Protein AF-A0A2V7VBI4-F1 (afdb_monomer)

Radius of gyration: 25.58 Å; Cα contacts (8 Å, |Δi|>4): 332; chains: 1; bounding box: 98×42×63 Å

Solvent-accessible surface area (backbone atoms only — not comparable to full-atom values): 15310 Å² total; per-residue (Å²): 144,81,84,91,80,80,91,79,90,77,81,87,75,81,81,77,79,79,76,78,82,80,79,81,73,94,73,78,85,77,74,76,80,69,73,54,42,69,56,51,43,60,52,56,76,64,72,67,69,55,82,79,77,81,78,81,75,82,87,80,89,86,87,87,78,86,88,77,89,78,90,78,73,97,71,85,69,52,65,60,47,63,55,60,66,56,39,28,48,34,51,47,48,56,65,40,86,73,43,54,70,68,48,36,54,68,30,45,63,56,53,47,38,53,55,49,24,31,51,57,56,34,52,54,53,38,53,57,47,44,56,48,39,40,73,77,34,78,81,43,47,71,49,73,46,69,57,52,69,70,60,49,47,53,50,45,68,75,33,80,87,58,48,55,68,69,52,48,63,46,12,31,28,35,42,37,26,88,37,62,69,56,35,51,52,42,53,48,53,50,53,53,49,38,74,77,46,58,80,57,43,46,77,75,50,76,48,58,20,66,90,55,50,46,95,88,67,50,37,32,38,36,38,36,33,30,35,48,55,88,52,77,94,47,42,72,50,45,69,46,37,31,27,39,36,40,25,16,48,80,53,68,111

Mean predicted aligned error: 12.54 Å

Secondary structure (DSSP, 8-state):
----------PPPP---PPPPPPPP--------PPPHHHHHHHHTT--PPPP--------------S--------------S-HHHHHHHHHHHH-SSS-HHHHHHTHHHHHHHHHHTHHHHHHHHHHHHHHHHHH-TT-EEEEEEPPHHHHHHHHHH-TT--GGG-TTSEEEEEEESSHHHHHHHHHHHHHHHHH-TTSSEEEEEEETTTS--TT----EEEEEE----SGGGGGGTT-EEEEEEEESTTT-

Sequence (253 aa):
MVPVVTWASSGASPIRKARPPAIPTASRRSRVMFPSADRLDLLAASIRPRPAQSSLGNNILDTPFPKGLFCVGSMTWVAPQYTREQVNLAGKTRIDQGASTESRDAVLGVINNWRSSHSFPLNSFQIMLRNRARAVDPSAVIAQRLKRLSSIEAKLRRFEQMKFSQMQDIGGCRAVLRDVRKVDEVVQAYKESRARNPRRHEFLHEDDYISHPKEDGYRSIHYIYRYHSKARKHRAYNGLKVEIQIRSQLQHI

Nearest PDB structures (foldseek):
  7ztb-assembly2_B  TM=8.918E-01  e=3.945E-14  Salmonella
  9erv-assembly1_A  TM=8.848E-01  e=2.405E-13  Salmonella
  6fgk-assembly1_A  TM=8.133E-01  e=3.240E-08  Bacillus subtilis subsp. subtilis str. 168
  6fgx-assembly1_B-2  TM=7.060E-01  e=9.708E-09  Staphylococcus aureus
  6ex0-assembly1_B-2  TM=6.926E-01  e=2.001E-08  Staphylococcus aureus

Structure (mmCIF, N/CA/C/O backbone):
data_AF-A0A2V7VBI4-F1
#
_entry.id   AF-A0A2V7VBI4-F1
#
loop_
_atom_site.group_PDB
_atom_site.id
_atom_site.type_symbol
_atom_site.label_atom_id
_atom_site.label_alt_id
_atom_site.label_comp_id
_atom_site.label_asym_id
_atom_site.label_entity_id
_atom_site.label_seq_id
_atom_site.pdbx_PDB_ins_code
_atom_site.Cartn_x
_atom_site.Cartn_y
_atom_site.Cartn_z
_atom_site.occupancy
_atom_site.B_iso_or_equiv
_atom_site.auth_seq_id
_atom_site.auth_comp_id
_atom_site.auth_asym_id
_atom_site.auth_atom_id
_atom_site.pdbx_PDB_model_num
ATOM 1 N N . MET A 1 1 ? -72.820 27.061 10.800 1.00 46.81 1 MET A N 1
ATOM 2 C CA . MET A 1 1 ? -72.460 27.609 9.475 1.00 46.81 1 MET A CA 1
ATOM 3 C C . MET A 1 1 ? -70.937 27.600 9.356 1.00 46.81 1 MET A C 1
ATOM 5 O O . MET A 1 1 ? -70.303 28.552 9.777 1.00 46.81 1 MET A O 1
ATOM 9 N N . VAL A 1 2 ? -70.353 26.487 8.899 1.00 31.95 2 VAL A N 1
ATOM 10 C CA . VAL A 1 2 ? -68.931 26.327 8.514 1.00 31.95 2 VAL A CA 1
ATOM 11 C C . VAL A 1 2 ? -68.907 25.190 7.470 1.00 31.95 2 VAL A C 1
ATOM 13 O O . VAL A 1 2 ? -69.626 24.210 7.684 1.00 31.95 2 VAL A O 1
ATOM 16 N N . PRO A 1 3 ? -68.220 25.326 6.320 1.00 40.56 3 PRO A N 1
ATOM 17 C CA . PRO A 1 3 ? -68.557 24.581 5.109 1.00 40.56 3 PRO A CA 1
ATOM 18 C C . PRO A 1 3 ? -67.803 23.256 4.935 1.00 40.56 3 PRO A C 1
ATOM 20 O O . PRO A 1 3 ? -66.693 23.061 5.425 1.00 40.56 3 PRO A O 1
ATOM 23 N N . VAL A 1 4 ? -68.432 22.383 4.146 1.00 35.06 4 VAL A N 1
ATOM 24 C CA . VAL A 1 4 ? -67.850 21.223 3.464 1.00 35.06 4 VAL A CA 1
ATOM 25 C C . VAL A 1 4 ? -66.851 21.715 2.413 1.00 35.06 4 VAL A C 1
ATOM 27 O O . VAL A 1 4 ? -67.199 22.564 1.595 1.00 35.06 4 VAL A O 1
ATOM 30 N N . VAL A 1 5 ? -65.639 21.154 2.393 1.00 35.91 5 VAL A N 1
ATOM 31 C CA . VAL A 1 5 ? -64.724 21.265 1.247 1.00 35.91 5 VAL A CA 1
ATOM 32 C C . VAL A 1 5 ? -64.410 19.861 0.750 1.00 35.91 5 VAL A C 1
ATOM 34 O O . VAL A 1 5 ? -63.790 19.047 1.432 1.00 35.91 5 VAL A O 1
ATOM 37 N N . THR A 1 6 ? -64.915 19.591 -0.445 1.00 34.94 6 THR A N 1
ATOM 38 C CA . THR A 1 6 ? -64.701 18.402 -1.262 1.00 34.94 6 THR A CA 1
ATOM 39 C C . THR A 1 6 ? -63.315 18.394 -1.901 1.00 34.94 6 THR A C 1
ATOM 41 O O . THR A 1 6 ? -62.744 19.435 -2.221 1.00 34.94 6 THR A O 1
ATOM 44 N N . TRP A 1 7 ? -62.817 17.181 -2.124 1.00 29.88 7 TRP A N 1
ATOM 45 C CA . TRP A 1 7 ? -61.579 16.856 -2.820 1.00 29.88 7 TRP A CA 1
ATOM 46 C C . TRP A 1 7 ? -61.520 17.423 -4.244 1.00 29.88 7 TRP A C 1
ATOM 48 O O . TRP A 1 7 ? -62.431 17.205 -5.039 1.00 29.88 7 TRP A O 1
ATOM 58 N N . ALA A 1 8 ? -60.396 18.059 -4.582 1.00 32.09 8 ALA A N 1
ATOM 59 C CA . ALA A 1 8 ? -59.988 18.339 -5.953 1.00 32.09 8 ALA A CA 1
ATOM 60 C C . ALA A 1 8 ? -58.680 17.593 -6.248 1.00 32.09 8 ALA A C 1
ATOM 62 O O . ALA A 1 8 ? -57.615 17.907 -5.718 1.00 32.09 8 ALA A O 1
ATOM 63 N N . SER A 1 9 ? -58.792 16.575 -7.092 1.00 34.84 9 SER A N 1
ATOM 64 C CA . SER A 1 9 ? -57.702 15.851 -7.736 1.00 34.84 9 SER A CA 1
ATOM 65 C C . SER A 1 9 ? -56.972 16.761 -8.726 1.00 34.84 9 SER A C 1
ATOM 67 O O . SER A 1 9 ? -57.559 17.178 -9.725 1.00 34.84 9 SER A O 1
ATOM 69 N N . SER A 1 10 ? -55.693 17.043 -8.479 1.00 36.41 10 SER A N 1
ATOM 70 C CA . SER A 1 10 ? -54.806 17.725 -9.425 1.00 36.41 10 SER A CA 1
ATOM 71 C C . SER A 1 10 ? -53.832 16.732 -10.059 1.00 36.41 10 SER A C 1
ATOM 73 O O . SER A 1 10 ? -53.204 15.904 -9.401 1.00 36.41 10 SER A O 1
ATOM 75 N N . GLY A 1 11 ? -53.798 16.792 -11.389 1.00 31.73 11 GLY A N 1
ATOM 76 C CA . GLY A 1 11 ? -53.163 15.836 -12.278 1.00 31.73 11 GLY A CA 1
ATOM 77 C C . GLY A 1 11 ? -51.646 15.760 -12.150 1.00 31.73 11 GLY A C 1
ATOM 78 O O . GLY A 1 11 ? -50.938 16.762 -12.045 1.00 31.73 11 GLY A O 1
ATOM 79 N N . ALA A 1 12 ? -51.160 14.528 -12.252 1.00 33.31 12 ALA A N 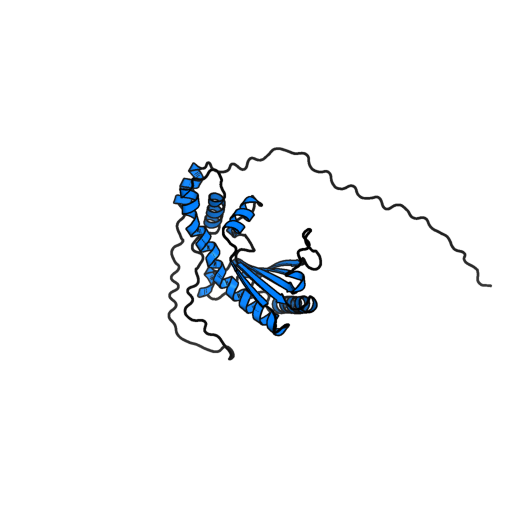1
ATOM 80 C CA . ALA A 1 12 ? -49.770 14.209 -12.499 1.00 33.31 12 ALA A CA 1
ATOM 81 C C . ALA A 1 12 ? -49.327 14.779 -13.859 1.00 33.31 12 ALA A C 1
ATOM 83 O O . ALA A 1 12 ? -49.838 14.387 -14.907 1.00 33.31 12 ALA A O 1
ATOM 84 N N . SER A 1 13 ? -48.348 15.685 -13.843 1.00 36.56 13 SER A N 1
ATOM 85 C CA . SER A 1 13 ? -47.576 16.049 -15.035 1.00 36.56 13 SER A CA 1
ATOM 86 C C . SER A 1 13 ? -46.370 15.110 -15.178 1.00 36.56 13 SER A C 1
ATOM 88 O O . SER A 1 13 ? -45.682 14.851 -14.188 1.00 36.56 13 SER A O 1
ATOM 90 N N . PRO A 1 14 ? -46.077 14.591 -16.383 1.00 37.59 14 PRO A N 1
ATOM 91 C CA . PRO A 1 14 ? -44.998 13.635 -16.584 1.00 37.59 14 PRO A CA 1
ATOM 92 C C . PRO A 1 14 ? -43.636 14.326 -16.479 1.00 37.59 14 PRO A C 1
ATOM 94 O O . PRO A 1 14 ? -43.307 15.231 -17.251 1.00 37.59 14 PRO A O 1
ATOM 97 N N . ILE A 1 15 ? -42.813 13.861 -15.538 1.00 39.84 15 ILE A N 1
ATOM 98 C CA . ILE A 1 15 ? -41.400 14.229 -15.443 1.00 39.84 15 ILE A CA 1
ATOM 99 C C . ILE A 1 15 ? -40.715 13.761 -16.732 1.00 39.84 15 ILE A C 1
ATOM 101 O O . ILE A 1 15 ? -40.599 12.564 -17.008 1.00 39.84 15 ILE A O 1
ATOM 105 N N . ARG A 1 16 ? -40.279 14.725 -17.546 1.00 37.59 16 ARG A N 1
ATOM 106 C CA . ARG A 1 16 ? -39.491 14.497 -18.759 1.00 37.59 16 ARG A CA 1
ATOM 107 C C . ARG A 1 16 ? -38.218 13.732 -18.386 1.00 37.59 16 ARG A C 1
ATOM 109 O O . ARG A 1 16 ? -37.360 14.263 -17.686 1.00 37.59 16 ARG A O 1
ATOM 116 N N . LYS A 1 17 ? -38.077 12.496 -18.876 1.00 38.34 17 LYS A N 1
ATOM 117 C CA . LYS A 1 17 ? -36.809 11.754 -18.834 1.00 38.34 17 LYS A CA 1
ATOM 118 C C . LYS A 1 17 ? -35.752 12.569 -19.584 1.00 38.34 17 LYS A C 1
ATOM 120 O O . LYS A 1 17 ? -35.873 12.775 -20.792 1.00 38.34 17 LYS A O 1
ATOM 125 N N . ALA A 1 18 ? -34.735 13.042 -18.870 1.00 37.81 18 ALA A N 1
ATOM 126 C CA . ALA A 1 18 ? -33.557 13.633 -19.483 1.00 37.81 18 ALA A CA 1
ATOM 127 C C . ALA A 1 18 ? -32.897 12.590 -20.401 1.00 37.81 18 ALA A C 1
ATOM 129 O O . ALA A 1 18 ? -32.641 11.458 -19.986 1.00 37.81 18 ALA A O 1
ATOM 130 N N . ARG A 1 19 ? -32.661 12.956 -21.666 1.00 41.47 19 ARG A N 1
ATOM 131 C CA . ARG A 1 19 ? -31.864 12.145 -22.595 1.00 41.47 19 ARG A CA 1
ATOM 132 C C . ARG A 1 19 ? -30.435 12.015 -22.048 1.00 41.47 19 ARG A C 1
ATOM 134 O O . ARG A 1 19 ? -29.897 13.018 -21.576 1.00 41.47 19 ARG A O 1
ATOM 141 N N . PRO A 1 20 ? -29.798 10.837 -22.145 1.00 40.06 20 PRO A N 1
ATOM 142 C CA . PRO A 1 20 ? -28.373 10.724 -21.866 1.00 40.06 20 PRO A CA 1
ATOM 143 C C . PRO A 1 20 ? -27.580 11.587 -22.867 1.00 40.06 20 PRO A C 1
ATOM 145 O O . PRO A 1 20 ? -28.004 11.720 -24.023 1.00 40.06 20 PRO A O 1
ATOM 148 N N . PRO A 1 21 ? -26.454 12.193 -22.453 1.00 39.19 21 PRO A N 1
ATOM 149 C CA . PRO A 1 21 ? -25.625 12.984 -23.352 1.00 39.19 21 PRO A CA 1
ATOM 150 C C . PRO A 1 21 ? -25.086 12.114 -24.495 1.00 39.19 21 PRO A C 1
ATOM 152 O O . PRO A 1 21 ? -24.723 10.954 -24.300 1.00 39.19 21 PRO A O 1
ATOM 155 N N . ALA A 1 22 ? -25.059 12.691 -25.696 1.00 38.22 22 ALA A N 1
ATOM 156 C CA . ALA A 1 22 ? -24.571 12.044 -26.905 1.00 38.22 22 ALA A CA 1
ATOM 157 C C . ALA A 1 22 ? -23.112 11.584 -26.744 1.00 38.22 22 ALA A C 1
ATOM 159 O O . ALA A 1 22 ? -22.251 12.338 -26.290 1.00 38.22 22 ALA A O 1
ATOM 160 N N . ILE A 1 23 ? -22.847 10.341 -27.148 1.00 41.00 23 ILE A N 1
ATOM 161 C CA . ILE A 1 23 ? -21.501 9.774 -27.252 1.00 41.00 23 ILE A CA 1
ATOM 162 C C . ILE A 1 23 ? -20.758 10.554 -28.349 1.00 41.00 23 ILE A C 1
ATOM 164 O O . ILE A 1 23 ? -21.251 10.595 -29.480 1.00 41.00 23 ILE A O 1
ATOM 168 N N . PRO A 1 24 ? -19.594 11.170 -28.073 1.00 35.84 24 PRO A N 1
ATOM 169 C CA . PRO A 1 24 ? -18.830 11.835 -29.114 1.00 35.84 24 PRO A CA 1
ATOM 170 C C . PRO A 1 24 ? -18.279 10.781 -30.078 1.00 35.84 24 PRO A C 1
ATOM 172 O O . PRO A 1 24 ? -17.533 9.877 -29.699 1.00 35.84 24 PRO A O 1
ATOM 175 N N . THR A 1 25 ? -18.675 10.905 -31.341 1.00 39.44 25 THR A N 1
ATOM 176 C CA . THR A 1 25 ? -18.153 10.138 -32.471 1.00 39.44 25 THR A CA 1
ATOM 177 C C . THR A 1 25 ? -16.638 10.288 -32.576 1.00 39.44 25 THR A C 1
ATOM 179 O O . THR A 1 25 ? -16.097 11.384 -32.421 1.00 39.44 25 THR A O 1
ATOM 182 N N . ALA A 1 26 ? -15.968 9.166 -32.848 1.00 47.44 26 ALA A N 1
ATOM 183 C CA . ALA A 1 26 ? -14.521 9.029 -32.941 1.00 47.44 26 ALA A CA 1
ATOM 184 C C . ALA A 1 26 ? -13.868 10.141 -33.783 1.00 47.44 26 ALA A C 1
ATOM 186 O O . ALA A 1 26 ? -13.995 10.178 -35.004 1.00 47.44 26 ALA A O 1
ATOM 187 N N . SER A 1 27 ? -13.118 11.017 -33.114 1.00 38.97 27 SER A N 1
ATOM 188 C CA . SER A 1 27 ? -12.258 12.023 -33.733 1.00 38.97 27 SER A CA 1
ATOM 189 C C . SER A 1 27 ? -10.801 11.693 -33.417 1.00 38.97 27 SER A C 1
ATOM 191 O O . SER A 1 27 ? -10.429 11.547 -32.255 1.00 38.97 27 SER A O 1
ATOM 193 N N . ARG A 1 28 ? -10.025 11.499 -34.494 1.00 39.16 28 ARG A N 1
ATOM 194 C CA . ARG A 1 28 ? -8.560 11.378 -34.609 1.00 39.16 28 ARG A CA 1
ATOM 195 C C . ARG A 1 28 ? -7.810 10.897 -33.360 1.00 39.16 28 ARG A C 1
ATOM 197 O O . ARG A 1 28 ? -7.501 11.665 -32.455 1.00 39.16 28 ARG A O 1
ATOM 204 N N . ARG A 1 29 ? -7.358 9.638 -33.425 1.00 38.66 29 ARG A N 1
ATOM 205 C CA . ARG A 1 29 ? -6.253 9.108 -32.611 1.00 38.66 29 ARG A CA 1
ATOM 206 C C . ARG A 1 29 ? -5.077 10.090 -32.652 1.00 38.66 29 ARG A C 1
ATOM 208 O O . ARG A 1 29 ? -4.338 10.130 -33.635 1.00 38.66 29 ARG A O 1
ATOM 215 N N . SER A 1 30 ? -4.867 10.847 -31.581 1.00 32.72 30 SER A N 1
ATOM 216 C CA . SER A 1 30 ? -3.546 11.377 -31.279 1.00 32.72 30 SER A CA 1
ATOM 217 C C . SER A 1 30 ? -2.680 10.164 -30.957 1.00 32.72 30 SER A C 1
ATOM 219 O O . SER A 1 30 ? -2.756 9.565 -29.886 1.00 32.72 30 SER A O 1
ATOM 221 N N . ARG A 1 31 ? -1.914 9.717 -31.954 1.00 34.94 31 ARG A N 1
ATOM 222 C CA . ARG A 1 31 ? -0.886 8.701 -31.767 1.00 34.94 31 ARG A CA 1
ATOM 223 C C . ARG A 1 31 ? 0.112 9.303 -30.786 1.00 34.94 31 ARG A C 1
ATOM 225 O O . ARG A 1 31 ? 0.956 10.102 -31.179 1.00 34.94 31 ARG A O 1
ATOM 232 N N . VAL A 1 32 ? -0.009 8.966 -29.505 1.00 35.34 32 VAL A N 1
ATOM 233 C CA . VAL A 1 32 ? 1.108 9.119 -28.578 1.00 35.34 32 VAL A CA 1
ATOM 234 C C . VAL A 1 32 ? 2.224 8.299 -29.216 1.00 35.34 32 VAL A C 1
ATOM 236 O O . VAL A 1 32 ? 2.115 7.077 -29.302 1.00 35.34 32 VAL A O 1
ATOM 239 N N . MET A 1 33 ? 3.220 8.971 -29.801 1.00 34.72 33 MET A N 1
ATOM 240 C CA . MET A 1 33 ? 4.388 8.294 -30.348 1.00 34.72 33 MET A CA 1
ATOM 241 C C . MET A 1 33 ? 5.075 7.610 -29.175 1.00 34.72 33 MET A C 1
ATOM 243 O O . MET A 1 33 ? 5.735 8.252 -28.356 1.00 34.72 33 MET A O 1
ATOM 247 N N . PHE A 1 34 ? 4.870 6.302 -29.070 1.00 44.16 34 PHE A N 1
ATOM 248 C CA . PHE A 1 34 ? 5.719 5.474 -28.245 1.00 44.16 34 PHE A CA 1
ATOM 249 C C . PHE A 1 34 ? 7.129 5.546 -28.848 1.00 44.16 34 PHE A C 1
ATOM 251 O O . PHE A 1 34 ? 7.263 5.456 -30.073 1.00 44.16 34 PHE A O 1
ATOM 258 N N . PRO A 1 35 ? 8.172 5.785 -28.038 1.00 57.06 35 PRO A N 1
ATOM 259 C CA . PRO A 1 35 ? 9.541 5.639 -28.514 1.00 57.06 35 PRO A CA 1
ATOM 260 C C . PRO A 1 35 ? 9.710 4.243 -29.134 1.00 57.06 35 PRO A C 1
ATOM 262 O O . PRO A 1 35 ? 9.115 3.287 -28.640 1.00 57.06 35 PRO A O 1
ATOM 265 N N . SER A 1 36 ? 10.470 4.140 -30.229 1.00 60.28 36 SER A N 1
ATOM 266 C CA . SER A 1 36 ? 10.805 2.844 -30.831 1.00 60.28 36 SER A CA 1
ATOM 267 C C . SER A 1 36 ? 11.440 1.919 -29.787 1.00 60.28 36 SER A C 1
ATOM 269 O O . SER A 1 36 ? 12.041 2.409 -28.826 1.00 60.28 36 SER A O 1
ATOM 271 N N . ALA A 1 37 ? 11.317 0.602 -29.982 1.00 59.44 37 ALA A N 1
ATOM 272 C CA . ALA A 1 37 ? 11.904 -0.408 -29.096 1.00 59.44 37 ALA A CA 1
ATOM 273 C C . ALA A 1 37 ? 13.379 -0.091 -28.770 1.00 59.44 37 ALA A C 1
ATOM 275 O O . ALA A 1 37 ? 13.743 0.015 -27.601 1.00 59.44 37 ALA A O 1
ATOM 276 N N . ASP A 1 38 ? 14.169 0.263 -29.789 1.00 61.97 38 ASP A N 1
ATOM 277 C CA . ASP A 1 38 ? 15.579 0.659 -29.651 1.00 61.97 38 ASP A CA 1
ATOM 278 C C . ASP A 1 38 ? 15.801 1.836 -28.689 1.00 61.97 38 ASP A C 1
ATOM 280 O O . ASP A 1 38 ? 16.773 1.886 -27.934 1.00 61.97 38 ASP A O 1
ATOM 284 N N . ARG A 1 39 ? 14.886 2.812 -28.674 1.00 63.53 39 ARG A N 1
ATOM 285 C CA . ARG A 1 39 ? 15.000 3.987 -27.803 1.00 63.53 39 ARG A CA 1
ATOM 286 C C . ARG A 1 39 ? 14.660 3.649 -26.353 1.00 63.53 39 ARG A C 1
ATOM 288 O O . ARG A 1 39 ? 15.214 4.278 -25.454 1.00 63.53 39 ARG A O 1
ATOM 295 N N . LEU A 1 40 ? 13.773 2.685 -26.104 1.00 64.94 40 LEU A N 1
ATOM 296 C CA . LEU A 1 40 ? 13.493 2.195 -24.750 1.00 64.94 40 LEU A CA 1
ATOM 297 C C . LEU A 1 40 ? 14.630 1.328 -24.212 1.00 64.94 40 LEU A C 1
ATOM 299 O O . LEU A 1 40 ? 14.950 1.449 -23.029 1.00 64.94 40 LEU A O 1
ATOM 303 N N . ASP A 1 41 ? 15.271 0.547 -25.075 1.00 67.94 41 ASP A N 1
ATOM 304 C CA . ASP A 1 41 ? 16.429 -0.284 -24.739 1.00 67.94 41 ASP A CA 1
ATOM 305 C C . ASP A 1 41 ? 17.627 0.585 -24.316 1.00 67.94 41 ASP A C 1
ATOM 307 O O . ASP A 1 41 ? 18.180 0.417 -23.224 1.00 67.94 41 ASP A O 1
ATOM 311 N N . LEU A 1 42 ? 17.945 1.625 -25.097 1.00 66.12 42 LEU A N 1
ATOM 312 C CA . LEU A 1 42 ? 18.982 2.607 -24.747 1.00 66.12 42 LEU A CA 1
ATOM 313 C C . LEU A 1 42 ? 18.664 3.374 -23.452 1.00 66.12 42 LEU A C 1
ATOM 315 O O . LEU A 1 42 ? 19.557 3.673 -22.655 1.00 66.12 42 LEU A O 1
ATOM 319 N N . LEU A 1 43 ? 17.389 3.697 -23.215 1.00 62.88 43 LEU A N 1
ATOM 320 C CA . LEU A 1 43 ? 16.956 4.388 -21.999 1.00 62.88 43 LEU A CA 1
ATOM 321 C C . LEU A 1 43 ? 17.007 3.483 -20.761 1.00 62.88 43 LEU A C 1
ATOM 323 O O . LEU A 1 43 ? 17.371 3.959 -19.684 1.00 62.88 43 LEU A O 1
ATOM 327 N N . ALA A 1 44 ? 16.674 2.196 -20.891 1.00 62.16 44 ALA A N 1
ATOM 328 C CA . ALA A 1 44 ? 16.778 1.220 -19.809 1.00 62.16 44 ALA A CA 1
ATOM 329 C C . ALA A 1 44 ? 18.238 1.044 -19.359 1.00 62.16 44 ALA A C 1
ATOM 331 O O . ALA A 1 44 ? 18.510 1.067 -18.157 1.00 62.16 44 ALA A O 1
ATOM 332 N N . ALA A 1 45 ? 19.179 1.001 -20.309 1.00 67.88 45 ALA A N 1
ATOM 333 C CA . ALA A 1 45 ? 20.618 0.943 -20.037 1.00 67.88 45 ALA A CA 1
ATOM 334 C C . ALA A 1 45 ? 21.162 2.181 -19.287 1.00 67.88 45 ALA A C 1
ATOM 336 O O . ALA A 1 45 ? 22.225 2.129 -18.668 1.00 67.88 45 ALA A O 1
ATOM 337 N N . SER A 1 46 ? 20.428 3.300 -19.299 1.00 70.56 46 SER A N 1
ATOM 338 C CA . SER A 1 46 ? 20.809 4.555 -18.637 1.00 70.56 46 SER A CA 1
ATOM 339 C C . SER A 1 46 ? 20.345 4.656 -17.169 1.00 70.56 46 SER A C 1
ATOM 341 O O . SER A 1 46 ? 20.764 5.563 -16.441 1.00 70.56 46 SER A O 1
ATOM 343 N N . ILE A 1 47 ? 19.491 3.743 -16.679 1.00 77.50 47 ILE A N 1
ATOM 344 C CA . ILE A 1 47 ? 18.919 3.842 -15.326 1.00 77.50 47 ILE A CA 1
ATOM 345 C C . ILE A 1 47 ? 19.976 3.515 -14.261 1.00 77.50 47 ILE A C 1
ATOM 347 O O . ILE A 1 47 ? 20.275 2.357 -13.989 1.00 77.50 47 ILE A O 1
ATOM 351 N N . ARG A 1 48 ? 20.495 4.550 -13.590 1.00 76.38 48 ARG A N 1
ATOM 352 C CA . ARG A 1 48 ? 21.390 4.406 -12.430 1.00 76.38 48 ARG A CA 1
ATOM 353 C C . ARG A 1 48 ? 20.681 4.747 -11.114 1.00 76.38 48 ARG A C 1
ATOM 355 O O . ARG A 1 48 ? 19.863 5.677 -11.097 1.00 76.38 48 ARG A O 1
ATOM 362 N N . PRO A 1 49 ? 20.972 4.029 -10.011 1.00 71.44 49 PRO A N 1
ATOM 363 C CA . PRO A 1 49 ? 20.455 4.379 -8.693 1.00 71.44 49 PRO A CA 1
ATOM 364 C C . PRO A 1 49 ? 20.992 5.745 -8.256 1.00 71.44 49 PRO A C 1
ATOM 366 O O . PRO A 1 49 ? 22.095 6.149 -8.629 1.00 71.44 49 PRO A O 1
ATOM 369 N N . ARG A 1 50 ? 20.223 6.463 -7.434 1.00 72.81 50 ARG A N 1
ATOM 370 C CA . ARG A 1 50 ? 20.728 7.669 -6.770 1.00 72.81 50 ARG A CA 1
ATOM 371 C C . ARG A 1 50 ? 21.843 7.284 -5.791 1.00 72.81 50 ARG A C 1
ATOM 373 O O . ARG A 1 50 ? 21.733 6.230 -5.160 1.00 72.81 50 ARG A O 1
ATOM 380 N N . PRO A 1 51 ? 22.884 8.124 -5.627 1.00 51.28 51 PRO A N 1
ATOM 381 C CA . PRO A 1 51 ? 23.919 7.877 -4.633 1.00 51.28 51 PRO A CA 1
ATOM 382 C C . PRO A 1 51 ? 23.264 7.686 -3.265 1.00 51.28 51 PRO A C 1
ATOM 384 O O . PRO A 1 51 ? 22.367 8.447 -2.882 1.00 51.28 51 PRO A O 1
ATOM 387 N N . ALA A 1 52 ? 23.672 6.629 -2.563 1.00 48.19 52 ALA A N 1
ATOM 388 C CA . ALA A 1 52 ? 23.128 6.304 -1.258 1.00 48.19 52 ALA A CA 1
ATOM 389 C C . ALA A 1 52 ? 23.335 7.505 -0.329 1.00 48.19 52 ALA A C 1
ATOM 391 O O . ALA A 1 52 ? 24.466 7.895 -0.044 1.00 48.19 52 ALA A O 1
ATOM 392 N N . GLN A 1 53 ? 22.244 8.106 0.149 1.00 43.75 53 GLN A N 1
ATOM 393 C CA . GLN A 1 53 ? 22.348 9.021 1.278 1.00 43.75 53 GLN A CA 1
ATOM 394 C C . GLN A 1 53 ? 22.780 8.169 2.467 1.00 43.75 53 GLN A C 1
ATOM 396 O O . GLN A 1 53 ? 22.017 7.308 2.905 1.00 43.75 53 GLN A O 1
ATOM 401 N N . SER A 1 54 ? 24.010 8.362 2.941 1.00 34.25 54 SER A N 1
ATOM 402 C CA . SER A 1 54 ? 24.556 7.650 4.091 1.00 34.25 54 SER A CA 1
ATOM 403 C C . SER A 1 54 ? 23.639 7.861 5.297 1.00 34.25 54 SER A C 1
ATOM 405 O O . SER A 1 54 ? 23.654 8.882 5.985 1.00 34.25 54 SER A O 1
ATOM 407 N N . SER A 1 55 ? 22.791 6.878 5.583 1.00 36.59 55 SER A N 1
ATOM 408 C CA . SER A 1 55 ? 22.132 6.785 6.875 1.00 36.59 55 SER A CA 1
ATOM 409 C C . SER A 1 55 ? 23.111 6.134 7.848 1.00 36.59 55 SER A C 1
ATOM 411 O O . SER A 1 55 ? 22.898 5.010 8.291 1.00 36.59 55 SER A O 1
ATOM 413 N N . LEU A 1 56 ? 24.205 6.837 8.154 1.00 31.30 56 LEU A N 1
ATOM 414 C CA . LEU A 1 56 ? 24.992 6.567 9.353 1.00 31.30 56 LEU A CA 1
ATOM 415 C C . LEU A 1 56 ? 24.086 6.883 10.547 1.00 31.30 56 LEU A C 1
ATOM 417 O O . LEU A 1 56 ? 23.825 8.044 10.871 1.00 31.30 56 LEU A O 1
ATOM 421 N N . GLY A 1 57 ? 23.510 5.835 11.125 1.00 31.44 57 GLY A N 1
ATOM 422 C CA . GLY A 1 57 ? 22.811 5.884 12.397 1.00 31.44 57 GLY A CA 1
ATOM 423 C C . GLY A 1 57 ? 23.705 5.272 13.461 1.00 31.44 57 GLY A C 1
ATOM 424 O O . GLY A 1 57 ? 23.598 4.078 13.713 1.00 31.44 57 GLY A O 1
ATOM 425 N N . ASN A 1 58 ? 24.573 6.084 14.066 1.00 31.11 58 ASN A N 1
ATOM 426 C CA . ASN A 1 58 ? 25.177 5.743 15.350 1.00 31.11 58 ASN A CA 1
ATOM 427 C C . ASN A 1 58 ? 24.089 5.829 16.430 1.00 31.11 58 ASN A C 1
ATOM 429 O O . ASN A 1 58 ? 23.308 6.782 16.470 1.00 31.11 58 ASN A O 1
ATOM 433 N N . ASN A 1 59 ? 24.022 4.794 17.262 1.00 39.66 59 ASN A N 1
ATOM 434 C CA . ASN A 1 59 ? 23.137 4.700 18.416 1.00 39.66 59 ASN A CA 1
ATOM 435 C C . ASN A 1 59 ? 23.630 5.620 19.543 1.00 39.66 59 ASN A C 1
ATOM 437 O O . ASN A 1 59 ? 24.836 5.683 19.755 1.00 39.66 59 ASN A O 1
ATOM 441 N N . ILE A 1 60 ? 22.706 6.259 20.272 1.00 31.39 60 ILE A N 1
ATOM 442 C CA . ILE A 1 60 ? 22.617 6.349 21.748 1.00 31.39 60 ILE A CA 1
ATOM 443 C C . ILE A 1 60 ? 21.549 7.400 22.134 1.00 31.39 60 ILE A C 1
ATOM 445 O O . ILE A 1 60 ? 21.554 8.522 21.644 1.00 31.39 60 ILE A O 1
ATOM 449 N N . LEU A 1 61 ? 20.588 6.904 22.925 1.00 35.41 61 LEU A N 1
ATOM 450 C CA . LEU A 1 61 ? 19.725 7.483 23.972 1.00 35.41 61 LEU A CA 1
ATOM 451 C C . LEU A 1 61 ? 19.484 9.007 24.037 1.00 35.41 61 LEU A C 1
ATOM 453 O O . LEU A 1 61 ? 20.421 9.771 24.196 1.00 35.41 61 LEU A O 1
ATOM 457 N N . ASP A 1 62 ? 18.197 9.395 24.040 1.00 28.03 62 ASP A N 1
ATOM 458 C CA . ASP A 1 62 ? 17.557 10.136 25.147 1.00 28.03 62 ASP A CA 1
ATOM 459 C C . ASP A 1 62 ? 16.009 10.044 25.059 1.00 28.03 62 ASP A C 1
ATOM 461 O O . ASP A 1 62 ? 15.426 9.871 23.988 1.00 28.03 62 ASP A O 1
ATOM 465 N N . THR A 1 63 ? 15.368 10.024 26.229 1.00 30.59 63 THR A N 1
ATOM 466 C CA . THR A 1 63 ? 14.059 9.453 26.648 1.00 30.59 63 THR A CA 1
ATOM 467 C C . THR A 1 63 ? 12.829 10.383 26.445 1.00 30.59 63 THR A C 1
ATOM 469 O O . THR A 1 63 ? 12.991 11.465 25.888 1.00 30.59 63 THR A O 1
ATOM 472 N N . PRO A 1 64 ? 11.586 10.082 26.922 1.00 35.97 64 PRO A N 1
ATOM 473 C CA . PRO A 1 64 ? 10.891 8.810 27.191 1.00 35.97 64 PRO A CA 1
ATOM 474 C C . PRO A 1 64 ? 9.563 8.670 26.390 1.00 35.97 64 PRO A C 1
ATOM 476 O O . PRO A 1 64 ? 8.790 9.616 26.254 1.00 35.97 64 PRO A O 1
ATOM 479 N N . PHE A 1 65 ? 9.220 7.460 25.932 1.00 31.16 65 PHE A N 1
ATOM 480 C CA . PHE A 1 65 ? 7.855 7.111 25.491 1.00 31.16 65 PHE A CA 1
ATOM 481 C C . PHE A 1 65 ? 7.265 6.035 26.421 1.00 31.16 65 PHE A C 1
ATOM 483 O O . PHE A 1 65 ? 8.021 5.233 26.974 1.00 31.16 65 PHE A O 1
ATOM 490 N N . PRO A 1 66 ? 5.934 6.032 26.637 1.00 32.19 66 PRO A N 1
ATOM 491 C CA . PRO A 1 66 ? 5.289 5.252 27.686 1.00 32.19 66 PRO A CA 1
ATOM 492 C C . PRO A 1 66 ? 5.397 3.743 27.430 1.00 32.19 66 PRO A C 1
ATOM 494 O O . PRO A 1 66 ? 5.400 3.276 26.291 1.00 32.19 66 PRO A O 1
ATOM 497 N N . LYS A 1 67 ? 5.526 3.002 28.535 1.00 30.59 67 LYS A N 1
ATOM 498 C CA . LYS A 1 67 ? 5.877 1.579 28.627 1.00 30.59 67 LYS A CA 1
ATOM 499 C C . LYS A 1 67 ? 4.896 0.665 27.876 1.00 30.59 67 LYS A C 1
ATOM 501 O O . LYS A 1 67 ? 3.692 0.744 28.095 1.00 30.59 67 LYS A O 1
ATOM 506 N N . GLY A 1 68 ? 5.448 -0.266 27.087 1.00 27.81 68 GLY A N 1
ATOM 507 C CA . GLY A 1 68 ? 4.748 -1.460 26.593 1.00 27.81 68 GLY A CA 1
ATOM 508 C C . GLY A 1 68 ? 5.039 -1.824 25.131 1.00 27.81 68 GLY A C 1
ATOM 509 O O . GLY A 1 68 ? 4.257 -1.450 24.270 1.00 27.81 68 GLY A O 1
ATOM 510 N N . LEU A 1 69 ? 6.123 -2.589 24.894 1.00 27.64 69 LEU A N 1
ATOM 511 C CA . LEU A 1 69 ? 6.393 -3.488 23.739 1.00 27.64 69 LEU A CA 1
ATOM 512 C C . LEU A 1 69 ? 6.276 -2.871 22.312 1.00 27.64 69 LEU A C 1
ATOM 514 O O . LEU A 1 69 ? 5.208 -2.479 21.865 1.00 27.64 69 LEU A O 1
ATOM 518 N N . PHE A 1 70 ? 7.312 -2.772 21.470 1.00 32.53 70 PHE A N 1
ATOM 519 C CA . PHE A 1 70 ? 8.289 -3.786 21.055 1.00 32.53 70 PHE A CA 1
ATOM 520 C C . PHE A 1 70 ? 9.559 -3.122 20.488 1.00 32.53 70 PHE A C 1
ATOM 522 O O . PHE A 1 70 ? 9.472 -2.234 19.637 1.00 32.53 70 PHE A O 1
ATOM 529 N N . CYS A 1 71 ? 10.727 -3.665 20.835 1.00 32.78 71 CYS A N 1
ATOM 530 C CA . CYS A 1 71 ? 11.844 -3.728 19.897 1.00 32.78 71 CYS A CA 1
ATOM 531 C C . CYS A 1 71 ? 11.512 -4.804 18.855 1.00 32.78 71 CYS A C 1
ATOM 533 O O . CYS A 1 71 ? 11.304 -5.960 19.214 1.00 32.78 71 CYS A O 1
ATOM 535 N N . VAL A 1 72 ? 11.478 -4.444 17.574 1.00 38.62 72 VAL A N 1
ATOM 536 C CA . VAL A 1 72 ? 11.687 -5.423 16.500 1.00 38.62 72 VAL A CA 1
ATOM 537 C C . VAL A 1 72 ? 13.099 -5.167 16.003 1.00 38.62 72 VAL A C 1
ATOM 539 O O . VAL A 1 72 ? 13.405 -4.056 15.569 1.00 38.62 72 VAL A O 1
ATOM 542 N N . GLY A 1 73 ? 13.963 -6.165 16.189 1.00 35.09 73 GLY A N 1
ATOM 543 C CA . GLY A 1 73 ? 15.390 -6.102 15.900 1.00 35.09 73 GLY A CA 1
ATOM 544 C C . GLY A 1 73 ? 15.699 -5.643 14.479 1.00 35.09 73 GLY A C 1
ATOM 545 O O . GLY A 1 73 ? 14.830 -5.677 13.617 1.00 35.09 73 GLY A O 1
ATOM 546 N N . SER A 1 74 ? 16.943 -5.196 14.290 1.00 39.19 74 SER A N 1
ATOM 547 C CA . SER A 1 74 ? 17.667 -4.889 13.044 1.00 39.19 74 SER A CA 1
ATOM 548 C C . SER A 1 74 ? 17.001 -5.346 11.726 1.00 39.19 74 SER A C 1
ATOM 550 O O . SER A 1 74 ? 17.515 -6.206 11.012 1.00 39.19 74 SER A O 1
ATOM 552 N N . MET A 1 75 ? 15.859 -4.766 11.363 1.00 55.41 75 MET A N 1
ATOM 553 C CA . MET A 1 75 ? 15.238 -4.971 10.063 1.00 55.41 75 MET A CA 1
ATOM 554 C C . MET A 1 75 ? 15.719 -3.856 9.156 1.00 55.41 75 MET A C 1
ATOM 556 O O . MET A 1 75 ? 15.297 -2.703 9.271 1.00 55.41 75 MET A O 1
ATOM 560 N N . THR A 1 76 ? 16.626 -4.210 8.254 1.00 82.25 76 THR A N 1
ATOM 561 C CA . THR A 1 76 ? 17.086 -3.311 7.203 1.00 82.25 76 THR A CA 1
ATOM 562 C C . THR A 1 76 ? 15.962 -3.137 6.187 1.00 82.25 76 THR A C 1
ATOM 564 O O . THR A 1 76 ? 15.676 -4.019 5.381 1.00 82.25 76 THR A O 1
ATOM 567 N N . TRP A 1 77 ? 15.286 -1.993 6.245 1.00 92.19 77 TRP A N 1
ATOM 568 C CA . TRP A 1 77 ? 14.256 -1.627 5.277 1.00 92.19 77 TRP A CA 1
ATOM 569 C C . TRP A 1 77 ? 14.891 -1.155 3.964 1.00 92.19 77 TRP A C 1
ATOM 571 O O . TRP A 1 77 ? 15.856 -0.391 3.965 1.00 92.19 77 TRP A O 1
ATOM 581 N N . VAL A 1 78 ? 14.327 -1.581 2.832 1.00 95.19 78 VAL A N 1
ATOM 582 C CA . VAL A 1 78 ? 14.790 -1.163 1.501 1.00 95.19 78 VAL A CA 1
ATOM 583 C C . VAL A 1 78 ? 14.339 0.270 1.231 1.00 95.19 78 VAL A C 1
ATOM 585 O O . VAL A 1 78 ? 13.147 0.520 1.102 1.00 95.19 78 VAL A O 1
ATOM 588 N N . ALA A 1 79 ? 15.260 1.219 1.097 1.00 94.94 79 ALA A N 1
ATOM 589 C CA . ALA A 1 79 ? 14.910 2.583 0.700 1.00 94.94 79 ALA A CA 1
ATOM 590 C C . ALA A 1 79 ? 14.651 2.688 -0.822 1.00 94.94 79 ALA A C 1
ATOM 592 O O . ALA A 1 79 ? 15.267 1.947 -1.599 1.00 94.94 79 ALA A O 1
ATOM 593 N N . PRO A 1 80 ? 13.791 3.621 -1.283 1.00 95.81 80 PRO A N 1
ATOM 594 C CA . PRO A 1 80 ? 13.677 3.937 -2.705 1.00 95.81 80 PRO A CA 1
ATOM 595 C C . PRO A 1 80 ? 14.998 4.506 -3.241 1.00 95.81 80 PRO A C 1
ATOM 597 O O . PRO A 1 80 ? 15.462 5.544 -2.771 1.00 95.81 80 PRO A O 1
ATOM 600 N N . GLN A 1 81 ? 15.589 3.853 -4.240 1.00 96.12 81 GLN A N 1
ATOM 601 C CA . GLN A 1 81 ? 16.872 4.262 -4.834 1.00 96.12 81 GLN A CA 1
ATOM 602 C C . GLN A 1 81 ? 16.702 5.049 -6.139 1.00 96.12 81 GLN A C 1
ATOM 604 O O . GLN A 1 81 ? 17.585 5.804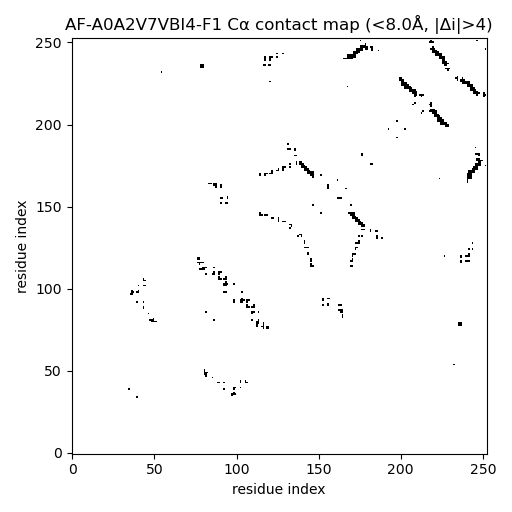 -6.536 1.00 96.12 81 GLN A O 1
ATOM 609 N N . TYR A 1 82 ? 15.549 4.923 -6.793 1.00 95.94 82 TYR A N 1
ATOM 610 C CA . TYR A 1 82 ? 15.298 5.479 -8.124 1.00 95.94 82 TYR A CA 1
ATOM 611 C C . TYR A 1 82 ? 14.357 6.688 -8.068 1.00 95.94 82 TYR A C 1
ATOM 613 O O . TYR A 1 82 ? 13.612 6.883 -7.099 1.00 95.94 82 TYR A O 1
ATOM 621 N N . THR A 1 83 ? 14.413 7.561 -9.073 1.00 95.69 83 THR A N 1
ATOM 622 C CA . THR A 1 83 ? 13.451 8.663 -9.238 1.00 95.69 83 THR A CA 1
ATOM 623 C C . THR A 1 83 ? 12.088 8.138 -9.683 1.00 95.69 83 THR A C 1
ATOM 625 O O . THR A 1 83 ? 11.952 7.008 -10.155 1.00 95.69 83 THR A O 1
ATOM 628 N N . ARG A 1 84 ? 11.041 8.955 -9.535 1.00 95.19 84 ARG A N 1
ATOM 629 C CA . ARG A 1 84 ? 9.689 8.560 -9.961 1.00 95.19 84 ARG A CA 1
ATOM 630 C C . ARG A 1 84 ? 9.619 8.362 -11.471 1.00 95.19 84 ARG A C 1
ATOM 632 O O . ARG A 1 84 ? 8.856 7.520 -11.938 1.00 95.19 84 ARG A O 1
ATOM 639 N N . GLU A 1 85 ? 10.411 9.126 -12.208 1.00 95.62 85 GLU A N 1
ATOM 640 C CA . GLU A 1 85 ? 10.553 9.091 -13.657 1.00 95.62 85 GLU A CA 1
ATOM 641 C C . GLU A 1 85 ? 11.214 7.781 -14.091 1.00 95.62 85 GLU A C 1
ATOM 643 O O . GLU A 1 85 ? 10.654 7.085 -14.933 1.00 95.62 85 GLU A O 1
ATOM 648 N N . GLN A 1 86 ? 12.317 7.383 -13.443 1.00 96.38 86 GLN A N 1
ATOM 649 C CA . GLN A 1 86 ? 12.983 6.095 -13.682 1.00 96.38 86 GLN A CA 1
ATOM 650 C C . GLN A 1 86 ? 12.059 4.910 -13.381 1.00 96.38 86 GLN A C 1
ATOM 652 O O . GLN A 1 86 ? 11.969 3.975 -14.170 1.00 96.38 86 GLN A O 1
ATOM 657 N N . VAL A 1 87 ? 11.313 4.965 -12.274 1.00 97.31 87 VAL A N 1
ATOM 658 C CA . VAL A 1 87 ? 10.325 3.931 -11.921 1.00 97.31 87 VAL A CA 1
ATOM 659 C C . VAL A 1 87 ? 9.211 3.848 -12.965 1.00 97.31 87 VAL A C 1
ATOM 661 O O . VAL A 1 87 ? 8.798 2.758 -13.351 1.00 97.31 87 VAL A O 1
ATOM 664 N N . ASN A 1 88 ? 8.718 4.991 -13.445 1.00 96.88 88 ASN A N 1
ATOM 665 C CA . ASN A 1 88 ? 7.692 5.025 -14.485 1.00 96.88 88 ASN A CA 1
ATOM 666 C C . ASN A 1 88 ? 8.201 4.460 -15.811 1.00 96.88 88 ASN A C 1
ATOM 668 O O . ASN A 1 88 ? 7.470 3.719 -16.463 1.00 96.88 88 ASN A O 1
ATOM 672 N N . LEU A 1 89 ? 9.432 4.799 -16.192 1.00 95.94 89 LEU A N 1
ATOM 673 C CA . LEU A 1 89 ? 10.087 4.255 -17.375 1.00 95.94 89 LEU A CA 1
ATOM 674 C C . LEU A 1 89 ? 10.238 2.735 -17.259 1.00 95.94 89 LEU A C 1
ATOM 676 O O . LEU A 1 89 ? 9.752 2.024 -18.128 1.00 95.94 89 LEU A O 1
ATOM 680 N N . ALA A 1 90 ? 10.782 2.240 -16.145 1.00 96.19 90 ALA A N 1
ATOM 681 C CA . ALA A 1 90 ? 10.917 0.810 -15.875 1.00 96.19 90 ALA A CA 1
ATOM 682 C C . ALA A 1 90 ? 9.575 0.066 -15.980 1.00 96.19 90 ALA A C 1
ATOM 684 O O . ALA A 1 90 ? 9.487 -0.982 -16.615 1.00 96.19 90 ALA A O 1
ATOM 685 N N . GLY A 1 91 ? 8.506 0.634 -15.409 1.00 96.31 91 GLY A N 1
ATOM 686 C CA . GLY A 1 91 ? 7.160 0.071 -15.516 1.00 96.31 91 GLY A CA 1
ATOM 687 C C . GLY A 1 91 ? 6.646 -0.006 -16.957 1.00 96.31 91 GLY A C 1
ATOM 688 O O . GLY A 1 91 ? 6.023 -1.001 -17.313 1.00 96.31 91 GLY A O 1
ATOM 689 N N . LYS A 1 92 ? 6.926 1.010 -17.787 1.00 95.56 92 LYS A N 1
ATOM 690 C CA . LYS A 1 92 ? 6.561 1.026 -19.213 1.00 95.56 92 LYS A CA 1
ATOM 691 C C . LYS A 1 92 ? 7.357 -0.001 -20.012 1.00 95.56 92 LYS A C 1
ATOM 693 O O . LYS A 1 92 ? 6.742 -0.827 -20.674 1.00 95.56 92 LYS A O 1
ATOM 698 N N . THR A 1 93 ? 8.686 0.005 -19.891 1.00 95.38 93 THR A N 1
ATOM 699 C CA . THR A 1 93 ? 9.570 -0.963 -20.559 1.00 95.38 93 THR A CA 1
ATOM 700 C C . THR A 1 93 ? 9.158 -2.394 -20.227 1.00 95.38 93 THR A C 1
ATOM 702 O O . THR A 1 93 ? 9.076 -3.236 -21.111 1.00 95.38 93 THR A O 1
ATOM 705 N N . ARG A 1 94 ? 8.795 -2.669 -18.966 1.00 95.56 94 ARG A N 1
ATOM 706 C CA . ARG A 1 94 ? 8.399 -4.014 -18.535 1.00 95.56 94 ARG A CA 1
ATOM 707 C C . ARG A 1 94 ? 7.146 -4.549 -19.232 1.00 95.56 94 ARG A C 1
ATOM 709 O O . ARG A 1 94 ? 7.042 -5.757 -19.435 1.00 95.56 94 ARG A O 1
ATOM 716 N N . ILE A 1 95 ? 6.186 -3.685 -19.565 1.00 95.50 95 ILE A N 1
ATOM 717 C CA . ILE A 1 95 ? 4.946 -4.101 -20.236 1.00 95.50 95 ILE A CA 1
ATOM 718 C C . ILE A 1 95 ? 4.987 -3.931 -21.756 1.00 95.50 95 ILE A C 1
ATOM 720 O O . ILE A 1 95 ? 4.071 -4.398 -22.432 1.00 95.50 95 ILE A O 1
ATOM 724 N N . ASP A 1 96 ? 6.010 -3.288 -22.302 1.00 93.75 96 ASP A N 1
ATOM 725 C CA . ASP A 1 96 ? 6.100 -3.039 -23.734 1.00 93.75 96 ASP A CA 1
ATOM 726 C C . ASP A 1 96 ? 6.347 -4.339 -24.509 1.00 93.75 96 ASP A C 1
ATOM 728 O O . ASP A 1 96 ? 7.327 -5.037 -24.258 1.00 93.75 96 ASP A O 1
ATOM 732 N N . GLN A 1 97 ? 5.457 -4.654 -25.456 1.00 91.00 97 GLN A N 1
ATOM 733 C CA . GLN A 1 97 ? 5.552 -5.832 -26.322 1.00 91.00 97 GLN A CA 1
ATOM 734 C C . GLN A 1 97 ? 6.691 -5.725 -27.349 1.00 91.00 97 GLN A C 1
ATOM 736 O O . GLN A 1 97 ? 7.184 -6.764 -27.780 1.00 91.00 97 GLN A O 1
ATOM 741 N N . GLY A 1 98 ? 7.135 -4.508 -27.687 1.00 91.94 98 GLY A N 1
ATOM 742 C CA . GLY A 1 98 ? 8.243 -4.271 -28.616 1.00 91.94 98 GLY A CA 1
ATOM 743 C C . GLY A 1 98 ? 9.636 -4.377 -27.990 1.00 91.94 98 GLY A C 1
ATOM 744 O O . GLY A 1 98 ? 10.595 -4.603 -28.716 1.00 91.94 98 GLY A O 1
ATOM 745 N N . ALA A 1 99 ? 9.759 -4.240 -26.667 1.00 91.94 99 ALA A N 1
ATOM 746 C CA . ALA A 1 99 ? 11.045 -4.326 -25.974 1.00 91.94 99 ALA A CA 1
ATOM 747 C C . ALA A 1 99 ? 11.614 -5.757 -25.960 1.00 91.94 99 ALA A C 1
ATOM 749 O O . ALA A 1 99 ? 10.862 -6.726 -25.793 1.00 91.94 99 ALA A O 1
ATOM 750 N N . SER A 1 100 ? 12.942 -5.867 -26.061 1.00 92.81 100 SER A N 1
ATOM 751 C CA . SER A 1 100 ? 13.675 -7.133 -25.941 1.00 92.81 100 SER A CA 1
ATOM 752 C C . SER A 1 100 ? 13.500 -7.770 -24.556 1.00 92.81 100 SER A C 1
ATOM 754 O O . SER A 1 100 ? 13.180 -7.099 -23.565 1.00 92.81 100 SER A O 1
ATOM 756 N N . THR A 1 101 ? 13.689 -9.089 -24.468 1.00 91.69 101 THR A N 1
ATOM 757 C CA . THR A 1 101 ? 13.612 -9.814 -23.188 1.00 91.69 101 THR A CA 1
ATOM 758 C C . THR A 1 101 ? 14.657 -9.274 -22.212 1.00 91.69 101 THR A C 1
ATOM 760 O O . THR A 1 101 ? 14.344 -8.989 -21.057 1.00 91.69 101 THR A O 1
ATOM 763 N N . GLU A 1 102 ? 15.859 -9.017 -22.715 1.00 91.06 102 GLU A N 1
ATOM 764 C CA . GLU A 1 102 ? 16.999 -8.468 -21.992 1.00 91.06 102 GLU A CA 1
ATOM 765 C C . GLU A 1 102 ? 16.660 -7.103 -21.377 1.00 91.06 102 GLU A C 1
ATOM 767 O O . GLU A 1 102 ? 16.878 -6.888 -20.184 1.00 91.06 102 GLU A O 1
ATOM 772 N N . SER A 1 103 ? 16.042 -6.197 -22.141 1.00 90.56 103 SER A N 1
ATOM 773 C CA . SER A 1 103 ? 15.603 -4.894 -21.625 1.00 90.56 103 SER A CA 1
ATOM 774 C C . SER A 1 103 ? 14.510 -5.001 -20.570 1.00 90.56 103 SER A C 1
ATOM 776 O O . SER A 1 103 ? 14.518 -4.266 -19.576 1.00 90.56 103 SER A O 1
ATOM 778 N N . ARG A 1 104 ? 13.553 -5.918 -20.754 1.00 91.69 104 ARG A N 1
ATOM 779 C CA . ARG A 1 104 ? 12.497 -6.166 -19.761 1.00 91.69 104 ARG A CA 1
ATOM 780 C C . ARG A 1 104 ? 13.048 -6.744 -18.463 1.00 91.69 104 ARG A C 1
ATOM 782 O O . ARG A 1 104 ? 12.449 -6.499 -17.411 1.00 91.69 104 ARG A O 1
ATOM 789 N N . ASP A 1 105 ? 14.143 -7.489 -18.529 1.00 91.19 105 ASP A N 1
ATOM 790 C CA . ASP A 1 105 ? 14.801 -8.075 -17.366 1.00 91.19 105 ASP A CA 1
ATOM 791 C C . ASP A 1 105 ? 15.741 -7.076 -16.679 1.00 91.19 105 ASP A C 1
ATOM 793 O O . ASP A 1 105 ? 15.748 -6.987 -15.448 1.00 91.19 105 ASP A O 1
ATOM 797 N N . ALA A 1 106 ? 16.416 -6.212 -17.443 1.00 91.88 106 ALA A N 1
ATOM 798 C CA . ALA A 1 106 ? 17.270 -5.144 -16.918 1.00 91.88 106 ALA A CA 1
ATOM 799 C C . ALA A 1 106 ? 16.522 -4.188 -15.966 1.00 91.88 106 ALA A C 1
ATOM 801 O O . ALA A 1 106 ? 17.080 -3.704 -14.979 1.00 91.88 106 ALA A O 1
ATOM 802 N N . VAL A 1 107 ? 15.227 -3.944 -16.203 1.00 95.19 107 VAL A N 1
ATOM 803 C CA . VAL A 1 107 ? 14.410 -3.044 -15.368 1.00 95.19 107 VAL A CA 1
ATOM 804 C C . VAL A 1 107 ? 13.829 -3.703 -14.107 1.00 95.19 107 VAL A C 1
ATOM 806 O O . VAL A 1 107 ? 13.267 -3.006 -13.252 1.00 95.19 107 VAL A O 1
ATOM 809 N N . LEU A 1 108 ? 13.973 -5.024 -13.934 1.00 94.81 108 LEU A N 1
ATOM 810 C CA . LEU A 1 108 ? 13.417 -5.747 -12.780 1.00 94.81 108 LEU A CA 1
ATOM 811 C C . LEU A 1 108 ? 13.995 -5.254 -11.452 1.00 94.81 108 LEU A C 1
ATOM 813 O O . LEU A 1 108 ? 13.259 -5.155 -10.468 1.00 94.81 108 LEU A O 1
ATOM 817 N N . GLY A 1 109 ? 15.279 -4.884 -11.421 1.00 94.62 109 GLY A N 1
ATOM 818 C CA . GLY A 1 109 ? 15.920 -4.324 -10.228 1.00 94.62 109 GLY A CA 1
ATOM 819 C C . GLY A 1 109 ? 15.241 -3.037 -9.744 1.00 94.62 109 GLY A C 1
ATOM 820 O O . GLY A 1 109 ? 14.964 -2.883 -8.552 1.00 94.62 109 GLY A O 1
ATOM 821 N N . VAL A 1 110 ? 14.878 -2.149 -10.674 1.00 96.88 110 VAL A N 1
ATOM 822 C CA . VAL A 1 110 ? 14.178 -0.883 -10.393 1.00 96.88 110 VAL A CA 1
ATOM 823 C C . VAL A 1 110 ? 12.782 -1.151 -9.838 1.00 96.88 110 VAL A C 1
ATOM 825 O O . VAL A 1 110 ? 12.383 -0.583 -8.817 1.00 96.88 110 VAL A O 1
ATOM 828 N N . ILE A 1 111 ? 12.041 -2.054 -10.488 1.00 96.44 111 ILE A N 1
ATOM 829 C CA . ILE A 1 111 ? 10.674 -2.407 -10.097 1.00 96.44 111 ILE A CA 1
ATOM 830 C C . ILE A 1 111 ? 10.661 -3.063 -8.717 1.00 96.44 111 ILE A C 1
ATOM 832 O O . ILE A 1 111 ? 9.842 -2.703 -7.869 1.00 96.44 111 ILE A O 1
ATOM 836 N N . ASN A 1 112 ? 11.577 -3.998 -8.469 1.00 96.56 112 ASN A N 1
ATOM 837 C CA . ASN A 1 112 ? 11.672 -4.690 -7.192 1.00 96.56 112 ASN A CA 1
ATOM 838 C C . ASN A 1 112 ? 12.133 -3.755 -6.070 1.00 96.56 112 ASN A C 1
ATOM 840 O O . ASN A 1 112 ? 11.537 -3.803 -4.997 1.00 96.56 112 ASN A O 1
ATOM 844 N N . ASN A 1 113 ? 13.083 -2.842 -6.305 1.00 97.56 113 ASN A N 1
ATOM 845 C CA . ASN A 1 113 ? 13.425 -1.809 -5.321 1.00 97.56 113 ASN A CA 1
ATOM 846 C C . ASN A 1 113 ? 12.202 -0.946 -4.970 1.00 97.56 113 ASN A C 1
ATOM 848 O O . ASN A 1 113 ? 11.887 -0.776 -3.790 1.00 97.56 113 ASN A O 1
ATOM 852 N N . TRP A 1 114 ? 11.465 -0.459 -5.977 1.00 97.38 114 TRP A N 1
ATOM 853 C CA . TRP A 1 114 ? 10.274 0.359 -5.744 1.00 97.38 114 TRP A CA 1
ATOM 854 C C . TRP A 1 114 ? 9.207 -0.403 -4.952 1.00 97.38 114 TRP A C 1
ATOM 856 O O . TRP A 1 114 ? 8.698 0.107 -3.953 1.00 97.38 114 TRP A O 1
ATOM 866 N N . ARG A 1 115 ? 8.913 -1.654 -5.328 1.00 97.25 115 ARG A N 1
ATOM 867 C CA . ARG A 1 115 ? 7.967 -2.524 -4.610 1.00 97.25 115 ARG A CA 1
ATOM 868 C C . ARG A 1 115 ? 8.404 -2.768 -3.169 1.00 97.25 115 ARG A C 1
ATOM 870 O O . ARG A 1 115 ? 7.634 -2.493 -2.253 1.00 97.25 115 ARG A O 1
ATOM 877 N N . SER A 1 116 ? 9.637 -3.223 -2.962 1.00 96.56 116 SER A N 1
ATOM 878 C CA . SER A 1 116 ? 10.170 -3.543 -1.635 1.00 96.56 116 SER A CA 1
ATOM 879 C C . SER A 1 116 ? 10.251 -2.318 -0.727 1.00 96.56 116 SER A C 1
ATOM 881 O O . SER A 1 116 ? 10.065 -2.450 0.483 1.00 96.56 116 SER A O 1
ATOM 883 N N . SER A 1 117 ? 10.425 -1.117 -1.287 1.00 96.88 117 SER A N 1
ATOM 884 C CA . SER A 1 117 ? 10.470 0.117 -0.498 1.00 96.88 117 SER A CA 1
ATOM 885 C C . SER A 1 117 ? 9.161 0.488 0.198 1.00 96.88 117 SER A C 1
ATOM 887 O O . SER A 1 117 ? 9.163 1.205 1.199 1.00 96.88 117 SER A O 1
ATOM 889 N N . HIS A 1 118 ? 8.039 -0.073 -0.257 1.00 97.56 118 HIS A N 1
ATOM 890 C CA . HIS A 1 118 ? 6.747 0.098 0.399 1.00 97.56 118 HIS A CA 1
ATOM 891 C C . HIS A 1 118 ? 6.620 -0.713 1.695 1.00 97.56 118 HIS A C 1
ATOM 893 O O . HIS A 1 118 ? 5.693 -0.457 2.461 1.00 97.56 118 HIS A O 1
ATOM 899 N N . SER A 1 119 ? 7.538 -1.644 1.986 1.00 96.88 119 SER A N 1
ATOM 900 C CA . SER A 1 119 ? 7.470 -2.501 3.180 1.00 96.88 119 SER A CA 1
ATOM 901 C C . SER A 1 119 ? 7.467 -1.701 4.483 1.00 96.88 119 SER A C 1
ATOM 903 O O . SER A 1 119 ? 6.705 -2.018 5.394 1.00 96.88 119 SER A O 1
ATOM 905 N N . PHE A 1 120 ? 8.269 -0.634 4.566 1.00 96.94 120 PHE A N 1
ATOM 906 C CA . PHE A 1 120 ? 8.365 0.178 5.779 1.00 96.94 120 PHE A CA 1
ATOM 907 C C . PHE A 1 120 ? 7.089 1.003 6.049 1.00 96.94 120 PHE A C 1
ATOM 909 O O . PHE A 1 120 ? 6.519 0.877 7.143 1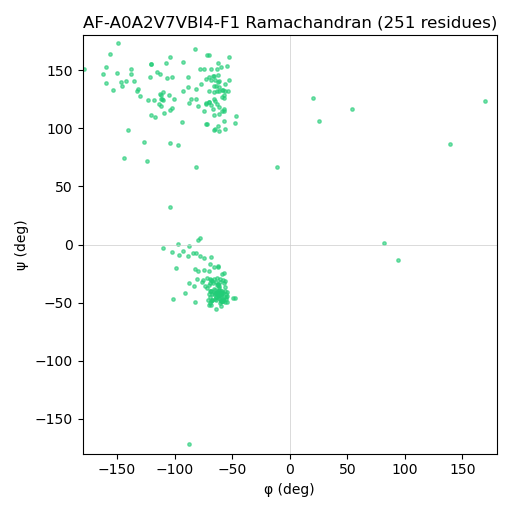.00 96.94 120 PHE A O 1
ATOM 916 N N . PRO A 1 121 ? 6.565 1.794 5.084 1.00 97.25 121 PRO A N 1
ATOM 917 C CA . PRO A 1 121 ? 5.248 2.408 5.227 1.00 97.25 121 PRO A CA 1
ATOM 918 C C . PRO A 1 121 ? 4.145 1.394 5.513 1.00 97.25 121 PRO A C 1
ATOM 920 O O . PRO A 1 121 ? 3.339 1.615 6.414 1.00 97.25 121 PRO A O 1
ATOM 923 N N . LEU A 1 122 ? 4.126 0.271 4.788 1.00 97.75 122 LEU A N 1
ATOM 924 C CA . LEU A 1 122 ? 3.119 -0.772 4.951 1.00 97.75 122 LEU A CA 1
ATOM 925 C C . LEU A 1 122 ? 3.097 -1.304 6.383 1.00 97.75 122 LEU A C 1
ATOM 927 O O . LEU A 1 122 ? 2.032 -1.340 6.989 1.00 97.75 122 LEU A O 1
ATOM 931 N N . ASN A 1 123 ? 4.258 -1.634 6.949 1.00 97.38 123 ASN A N 1
ATOM 932 C CA . ASN A 1 123 ? 4.359 -2.077 8.336 1.00 97.38 123 ASN A CA 1
ATOM 933 C C . ASN A 1 123 ? 3.834 -1.009 9.313 1.00 97.38 123 ASN A C 1
ATOM 935 O O . ASN A 1 123 ? 3.070 -1.318 10.226 1.00 97.38 123 ASN A O 1
ATOM 939 N N . SER A 1 124 ? 4.167 0.266 9.082 1.00 96.31 124 SER A N 1
ATOM 940 C CA . SER A 1 124 ? 3.678 1.382 9.907 1.00 96.31 124 SER A CA 1
ATOM 941 C C . SER A 1 124 ? 2.145 1.474 9.899 1.00 96.31 124 SER A C 1
ATOM 943 O O . SER A 1 124 ? 1.513 1.540 10.957 1.00 96.31 124 SER A O 1
ATOM 945 N N . PHE A 1 125 ? 1.532 1.435 8.713 1.00 97.69 125 PHE A N 1
ATOM 946 C CA . PHE A 1 125 ? 0.075 1.472 8.573 1.00 97.69 125 PHE A CA 1
ATOM 947 C C . PHE A 1 125 ? -0.594 0.192 9.071 1.00 97.69 125 PHE A C 1
ATOM 949 O O . PHE A 1 125 ? -1.687 0.256 9.626 1.00 97.69 125 PHE A O 1
ATOM 956 N N . GLN A 1 126 ? 0.054 -0.962 8.932 1.00 98.19 126 GLN A N 1
ATOM 957 C CA . GLN A 1 126 ? -0.464 -2.228 9.430 1.00 98.19 126 GLN A CA 1
ATOM 958 C C . GLN A 1 126 ? -0.482 -2.278 10.961 1.00 98.19 126 GLN A C 1
ATOM 960 O O . GLN A 1 126 ? -1.472 -2.732 11.528 1.00 98.19 126 GLN A O 1
ATOM 965 N N . ILE A 1 127 ? 0.543 -1.757 11.644 1.00 97.69 127 ILE A N 1
ATOM 966 C CA . ILE A 1 127 ? 0.536 -1.608 13.109 1.00 97.69 127 ILE A CA 1
ATOM 967 C C . ILE A 1 127 ? -0.593 -0.671 13.539 1.00 97.69 127 ILE A C 1
ATOM 969 O O . ILE A 1 127 ? -1.369 -0.996 14.436 1.00 97.69 127 ILE A O 1
ATOM 973 N N . MET A 1 128 ? -0.736 0.462 12.850 1.00 96.88 128 MET A N 1
ATOM 974 C CA . MET A 1 128 ? -1.830 1.405 13.079 1.00 96.88 128 MET A CA 1
ATOM 975 C C . MET A 1 128 ? -3.216 0.777 12.885 1.00 96.88 128 MET A C 1
ATOM 977 O O . MET A 1 128 ? -4.119 1.062 13.672 1.00 96.88 128 MET A O 1
ATOM 981 N N . LEU A 1 129 ? -3.387 -0.048 11.851 1.00 98.44 129 LEU A N 1
ATOM 982 C CA . LEU A 1 129 ? -4.628 -0.767 11.580 1.00 98.44 129 LEU A CA 1
ATOM 983 C C . LEU A 1 129 ? -4.891 -1.824 12.649 1.00 98.44 129 LEU A C 1
ATOM 985 O O . LEU A 1 129 ? -5.984 -1.854 13.201 1.00 98.44 129 LEU A O 1
ATOM 989 N N . ARG A 1 130 ? -3.884 -2.641 12.987 1.00 98.56 130 ARG A N 1
ATOM 990 C CA . ARG A 1 130 ? -3.979 -3.681 14.019 1.00 98.56 130 ARG A CA 1
ATOM 991 C C . ARG A 1 130 ? -4.446 -3.095 15.343 1.00 98.56 130 ARG A C 1
ATOM 993 O O . ARG A 1 130 ? -5.372 -3.635 15.930 1.00 98.56 130 ARG A O 1
ATOM 1000 N N . ASN A 1 131 ? -3.824 -2.009 15.800 1.00 97.81 131 ASN A N 1
ATOM 1001 C CA . ASN A 1 131 ? -4.142 -1.429 17.103 1.00 97.81 131 ASN A CA 1
ATOM 1002 C C . ASN A 1 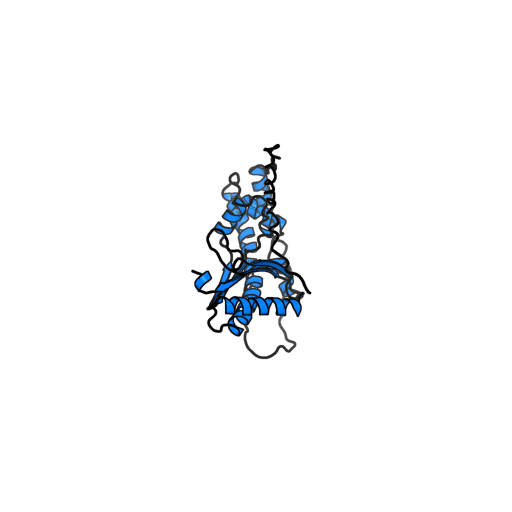131 ? -5.583 -0.905 17.152 1.00 97.81 131 ASN A C 1
ATOM 1004 O O .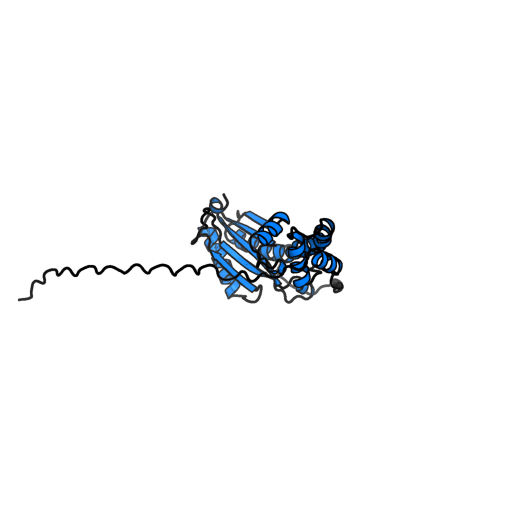 ASN A 1 131 ? -6.275 -1.139 18.134 1.00 97.81 131 ASN A O 1
ATOM 1008 N N . ARG A 1 132 ? -6.056 -0.250 16.083 1.00 97.69 132 ARG A N 1
ATOM 1009 C CA . ARG A 1 132 ? -7.448 0.225 16.007 1.00 97.69 132 ARG A CA 1
ATOM 1010 C C . ARG A 1 132 ? -8.440 -0.926 15.901 1.00 97.69 132 ARG A C 1
ATOM 1012 O O . ARG A 1 132 ? -9.402 -0.968 16.653 1.00 97.69 132 ARG A O 1
ATOM 1019 N N . ALA A 1 133 ? -8.180 -1.867 14.998 1.00 98.31 133 ALA A N 1
ATOM 1020 C CA . ALA A 1 133 ? -9.057 -3.005 14.778 1.00 98.31 133 ALA A CA 1
ATOM 1021 C C . ALA A 1 133 ? -9.170 -3.879 16.030 1.00 98.31 133 ALA A C 1
ATOM 1023 O O . ALA A 1 133 ? -10.278 -4.218 16.413 1.00 98.31 133 ALA A O 1
ATOM 1024 N N . ARG A 1 134 ? -8.059 -4.173 16.719 1.00 98.06 134 ARG A N 1
ATOM 1025 C CA . ARG A 1 134 ? -8.068 -5.002 17.937 1.00 98.06 134 ARG A CA 1
ATOM 1026 C C . ARG A 1 134 ? -8.621 -4.304 19.175 1.00 98.06 134 ARG A C 1
ATOM 1028 O O . ARG A 1 134 ? -9.047 -4.995 20.090 1.00 98.06 134 ARG A O 1
ATOM 1035 N N . ALA A 1 135 ? -8.632 -2.972 19.205 1.00 97.81 135 ALA A N 1
ATOM 1036 C CA . ALA A 1 135 ? -9.340 -2.231 20.247 1.00 97.81 135 ALA A CA 1
ATOM 1037 C C . ALA A 1 135 ? -10.869 -2.363 20.110 1.00 97.81 135 ALA A C 1
ATOM 1039 O O . ALA A 1 135 ? -11.575 -2.326 21.110 1.00 97.81 135 ALA A O 1
ATOM 1040 N N . VAL A 1 136 ? -11.364 -2.532 18.880 1.00 98.06 136 VAL A N 1
ATOM 1041 C CA . VAL A 1 136 ? -12.793 -2.674 18.552 1.00 98.06 136 VAL A CA 1
ATOM 1042 C C . VAL A 1 136 ? -13.246 -4.141 18.550 1.00 98.06 136 VAL A C 1
ATOM 1044 O O . VAL A 1 136 ? -14.327 -4.477 19.034 1.00 98.06 136 VAL A O 1
ATOM 1047 N N . ASP A 1 137 ? -12.417 -5.018 17.987 1.00 98.12 137 ASP A N 1
ATOM 1048 C CA . ASP A 1 137 ? -12.647 -6.448 17.819 1.00 98.12 137 ASP A CA 1
ATOM 1049 C C . ASP A 1 137 ? -11.335 -7.211 18.084 1.00 98.12 137 ASP A C 1
ATOM 1051 O O . ASP A 1 137 ? -10.482 -7.317 17.194 1.00 98.12 137 ASP A O 1
ATOM 1055 N N . PRO A 1 138 ? -11.148 -7.771 19.294 1.00 97.44 138 PRO A N 1
ATOM 1056 C CA . PRO A 1 138 ? -9.946 -8.528 19.647 1.00 97.44 138 PRO A CA 1
ATOM 1057 C C . PRO A 1 138 ? -9.657 -9.715 18.716 1.00 97.44 138 PRO A C 1
ATOM 1059 O O . PRO A 1 138 ? -8.501 -10.118 18.580 1.00 97.44 138 PRO A O 1
ATOM 1062 N N . SER A 1 139 ? -10.689 -10.246 18.049 1.00 96.94 139 SER A N 1
ATOM 1063 C CA . SER A 1 139 ? -10.588 -11.367 17.110 1.00 96.94 139 SER A CA 1
ATOM 1064 C C . SER A 1 139 ? -10.259 -10.947 15.671 1.00 96.94 139 SER A C 1
ATOM 1066 O O . SER A 1 139 ? -10.096 -11.807 14.805 1.00 96.94 139 SER A O 1
ATOM 1068 N N . ALA A 1 140 ? -10.117 -9.642 15.402 1.00 98.06 140 ALA A N 1
ATOM 1069 C CA . ALA A 1 140 ? -9.862 -9.127 14.062 1.00 98.06 140 ALA A CA 1
ATOM 1070 C C . ALA A 1 140 ? -8.597 -9.737 13.431 1.00 98.06 140 ALA A C 1
ATOM 1072 O O . ALA A 1 140 ? -7.487 -9.683 13.985 1.00 98.06 140 ALA A O 1
ATOM 1073 N N . VAL A 1 141 ? -8.757 -10.249 12.210 1.00 98.31 141 VAL A N 1
ATOM 1074 C CA . VAL A 1 141 ? -7.660 -10.807 11.417 1.00 98.31 141 VAL A CA 1
ATOM 1075 C C . VAL A 1 141 ? -7.007 -9.683 10.627 1.00 98.31 141 VAL A C 1
ATOM 1077 O O . VAL A 1 141 ? -7.654 -9.006 9.826 1.00 98.31 141 VAL A O 1
ATOM 1080 N N . ILE A 1 142 ? -5.705 -9.487 10.843 1.00 98.25 142 ILE A N 1
ATOM 1081 C CA . ILE A 1 142 ? -4.932 -8.442 10.170 1.00 98.25 142 ILE A CA 1
ATOM 1082 C C . ILE A 1 142 ? -3.961 -9.076 9.185 1.00 98.25 142 ILE A C 1
ATOM 1084 O O . ILE A 1 142 ? -3.106 -9.868 9.572 1.00 98.25 142 ILE A O 1
ATOM 1088 N N . ALA A 1 143 ? -4.043 -8.657 7.928 1.00 97.06 143 ALA A N 1
ATOM 1089 C CA . ALA A 1 143 ? -3.140 -9.081 6.869 1.00 97.06 143 ALA A CA 1
ATOM 1090 C C . ALA A 1 143 ? -2.400 -7.882 6.269 1.00 97.06 143 ALA A C 1
ATOM 1092 O O . ALA A 1 143 ? -2.886 -6.751 6.281 1.00 97.06 143 ALA A O 1
ATOM 1093 N N . GLN A 1 144 ? -1.230 -8.135 5.696 1.00 96.75 144 GLN A N 1
ATOM 1094 C CA . GLN A 1 144 ? -0.539 -7.187 4.829 1.00 96.75 144 GLN A CA 1
ATOM 1095 C C . GLN A 1 144 ? 0.049 -7.909 3.634 1.00 96.75 144 GLN A C 1
ATOM 1097 O O . GLN A 1 144 ? 0.400 -9.084 3.715 1.00 96.75 144 GLN A O 1
ATOM 1102 N N . ARG A 1 145 ? 0.166 -7.195 2.520 1.00 94.56 145 ARG A N 1
ATOM 1103 C CA . ARG A 1 145 ? 0.807 -7.707 1.317 1.00 94.56 145 ARG A CA 1
ATOM 1104 C C . ARG A 1 145 ? 1.454 -6.586 0.524 1.00 94.56 145 ARG A C 1
ATOM 1106 O O . ARG A 1 145 ? 0.927 -5.476 0.444 1.00 94.56 145 ARG A O 1
ATOM 1113 N N . LEU A 1 146 ? 2.548 -6.930 -0.139 1.00 97.00 146 LEU A N 1
ATOM 1114 C CA . LEU A 1 146 ? 3.006 -6.195 -1.307 1.00 97.00 146 LEU A CA 1
ATOM 1115 C C . LEU A 1 146 ? 2.343 -6.776 -2.550 1.00 97.00 146 LEU A C 1
ATOM 1117 O O . LEU A 1 146 ? 2.135 -7.988 -2.668 1.00 97.00 146 LEU A O 1
ATOM 1121 N N . LYS A 1 147 ? 2.023 -5.912 -3.504 1.00 95.56 147 LYS A N 1
ATOM 1122 C CA . LYS A 1 147 ? 1.444 -6.323 -4.774 1.00 95.56 147 LYS A CA 1
ATOM 1123 C C . LYS A 1 147 ? 2.447 -7.145 -5.576 1.00 95.56 147 LYS A C 1
ATOM 1125 O O . LYS A 1 147 ? 3.633 -6.809 -5.645 1.00 95.56 147 LYS A O 1
ATOM 1130 N N . ARG A 1 148 ? 1.968 -8.237 -6.175 1.00 96.69 148 ARG A N 1
ATOM 1131 C CA . ARG A 1 148 ? 2.761 -9.126 -7.039 1.00 96.69 148 ARG A CA 1
ATOM 1132 C C . ARG A 1 148 ? 3.144 -8.412 -8.338 1.00 96.69 148 ARG A C 1
ATOM 1134 O O . ARG A 1 148 ? 2.395 -7.553 -8.800 1.00 96.69 148 ARG A O 1
ATOM 1141 N N . LEU A 1 149 ? 4.285 -8.786 -8.926 1.00 95.69 149 LEU A N 1
ATOM 1142 C CA . LEU A 1 149 ? 4.767 -8.204 -10.184 1.00 95.69 149 LEU A CA 1
ATOM 1143 C C . LEU A 1 149 ? 3.739 -8.383 -11.308 1.00 95.69 149 LEU A C 1
ATOM 1145 O O . LEU A 1 149 ? 3.342 -7.401 -11.924 1.00 95.69 149 LEU A O 1
ATOM 1149 N N . SER A 1 150 ? 3.212 -9.597 -11.478 1.00 96.44 150 SER A N 1
ATOM 1150 C CA . SER A 1 150 ? 2.184 -9.900 -12.482 1.00 96.44 150 SER A CA 1
ATOM 1151 C C . SER A 1 150 ? 0.934 -9.022 -12.346 1.00 96.44 150 SER A C 1
ATOM 1153 O O . SER A 1 150 ? 0.403 -8.524 -13.333 1.00 96.44 150 SER A O 1
ATOM 1155 N N . SER A 1 151 ? 0.482 -8.748 -11.117 1.00 96.19 151 SER A N 1
ATOM 1156 C CA . SER A 1 151 ? -0.660 -7.856 -10.874 1.00 96.19 151 SER A CA 1
ATOM 1157 C C . SER A 1 151 ? -0.342 -6.381 -11.140 1.00 96.19 151 SER A C 1
ATOM 1159 O O . SER A 1 151 ? -1.249 -5.604 -11.441 1.00 96.19 151 SER A O 1
ATOM 1161 N N . ILE A 1 152 ? 0.917 -5.963 -10.976 1.00 96.31 152 ILE A N 1
ATOM 1162 C CA . ILE A 1 152 ? 1.375 -4.618 -11.351 1.00 96.31 152 ILE A CA 1
ATOM 1163 C C . ILE A 1 152 ? 1.375 -4.495 -12.873 1.00 96.31 152 ILE A C 1
ATOM 1165 O O . ILE A 1 152 ? 0.762 -3.566 -13.392 1.00 96.31 152 ILE A O 1
ATOM 1169 N N . GLU A 1 153 ? 1.982 -5.452 -13.576 1.00 95.81 153 GLU A N 1
ATOM 1170 C CA . GLU A 1 153 ? 2.018 -5.503 -15.041 1.00 95.81 153 GLU A CA 1
ATOM 1171 C C . GLU A 1 153 ? 0.607 -5.495 -15.634 1.00 95.81 153 GLU A C 1
ATOM 1173 O O . GLU A 1 153 ? 0.301 -4.652 -16.473 1.00 95.81 153 GLU A O 1
ATOM 1178 N N . ALA A 1 154 ? -0.291 -6.353 -15.139 1.00 96.31 154 ALA A N 1
ATOM 1179 C CA . ALA A 1 154 ? -1.681 -6.397 -15.589 1.00 96.31 154 ALA A CA 1
ATOM 1180 C C . ALA A 1 154 ? -2.403 -5.052 -15.394 1.00 96.31 154 ALA A C 1
ATOM 1182 O O . ALA A 1 154 ? -3.141 -4.609 -16.273 1.00 96.31 154 ALA A O 1
ATOM 1183 N N . LYS A 1 155 ? -2.168 -4.361 -14.267 1.00 95.12 155 LYS A N 1
ATOM 1184 C CA . LYS A 1 155 ? -2.769 -3.042 -14.011 1.00 95.12 155 LYS A CA 1
ATOM 1185 C C . LYS A 1 155 ? -2.196 -1.965 -14.934 1.00 95.12 155 LYS A C 1
ATOM 1187 O O . LYS A 1 155 ? -2.960 -1.132 -15.406 1.00 95.12 155 LYS A O 1
ATOM 1192 N N . LEU A 1 156 ? -0.890 -1.984 -15.200 1.00 96.44 156 LEU A N 1
ATOM 1193 C CA . LEU A 1 156 ? -0.258 -1.051 -16.137 1.00 96.44 156 LEU A CA 1
ATOM 1194 C C . LEU A 1 156 ? -0.742 -1.279 -17.577 1.00 96.44 156 LEU A C 1
ATOM 1196 O O . LEU A 1 156 ? -0.994 -0.308 -18.278 1.00 96.44 156 LEU A O 1
ATOM 1200 N N . ARG A 1 157 ? -0.953 -2.536 -17.993 1.00 95.38 157 ARG A N 1
ATOM 1201 C CA . ARG A 1 157 ? -1.544 -2.865 -19.303 1.00 95.38 157 ARG A CA 1
ATOM 1202 C C . ARG A 1 157 ? -2.999 -2.406 -19.417 1.00 95.38 157 ARG A C 1
ATOM 1204 O O . ARG A 1 157 ? -3.386 -1.872 -20.444 1.00 95.38 157 ARG A O 1
ATOM 1211 N N . ARG A 1 158 ? -3.802 -2.598 -18.362 1.00 94.75 158 ARG A N 1
ATOM 1212 C CA . ARG A 1 158 ? -5.227 -2.220 -18.350 1.00 94.75 158 ARG A CA 1
ATOM 1213 C C . ARG A 1 158 ? -5.447 -0.704 -18.389 1.00 94.75 158 ARG A C 1
ATOM 1215 O O . ARG A 1 158 ? -6.469 -0.257 -18.896 1.00 94.75 158 ARG A O 1
ATOM 1222 N N . PHE A 1 159 ? -4.533 0.077 -17.817 1.00 93.56 159 PHE A N 1
ATOM 1223 C CA . PHE A 1 159 ? -4.675 1.526 -17.691 1.00 93.56 159 PHE A CA 1
ATOM 1224 C C . PHE A 1 159 ? -3.451 2.232 -18.279 1.00 93.56 159 PHE A C 1
ATOM 1226 O O . PHE A 1 159 ? -2.520 2.561 -17.551 1.00 93.56 159 PHE A O 1
ATOM 1233 N N . GLU A 1 160 ? -3.469 2.517 -19.581 1.00 88.69 160 GLU A N 1
ATOM 1234 C CA . GLU A 1 160 ? -2.320 3.085 -20.313 1.00 88.69 160 GLU A CA 1
ATOM 1235 C C . GLU A 1 160 ? -1.794 4.409 -19.729 1.00 88.69 160 GLU A C 1
ATOM 1237 O O . GLU A 1 160 ? -0.597 4.691 -19.766 1.00 88.69 160 GLU A O 1
ATOM 1242 N N . GLN A 1 161 ? -2.680 5.219 -19.141 1.00 91.44 161 GLN A N 1
ATOM 1243 C CA . GLN A 1 161 ? -2.324 6.498 -18.513 1.00 91.44 161 GLN A CA 1
ATOM 1244 C C . GLN A 1 161 ? -1.764 6.341 -17.083 1.00 91.44 161 GLN A C 1
ATOM 1246 O O . GLN A 1 161 ? -1.301 7.312 -16.475 1.00 91.44 161 GLN A O 1
ATOM 1251 N N . MET A 1 162 ? -1.793 5.131 -16.512 1.00 92.56 162 MET A N 1
ATOM 1252 C CA . MET A 1 162 ? -1.324 4.859 -15.154 1.00 92.56 162 MET A CA 1
ATOM 1253 C C . MET A 1 162 ? 0.199 4.974 -15.070 1.00 92.56 162 MET A C 1
ATOM 1255 O O . MET A 1 162 ? 0.952 4.234 -15.700 1.00 92.56 162 MET A O 1
ATOM 1259 N N . LYS A 1 163 ? 0.673 5.856 -14.189 1.00 94.50 163 LYS A N 1
ATOM 1260 C CA . LYS A 1 163 ? 2.092 5.947 -13.829 1.00 94.50 163 LYS A CA 1
ATOM 1261 C C . LYS A 1 163 ? 2.402 4.956 -12.708 1.00 94.50 163 LYS A C 1
ATOM 1263 O O . LYS A 1 163 ? 1.784 5.029 -11.645 1.00 94.50 163 LYS A O 1
ATOM 1268 N N . PHE A 1 164 ? 3.383 4.071 -12.905 1.00 95.62 164 PHE A N 1
ATOM 1269 C CA . PHE A 1 164 ? 3.748 3.061 -11.905 1.00 95.62 164 PHE A CA 1
ATOM 1270 C C . PHE A 1 164 ? 4.091 3.677 -10.537 1.00 95.62 164 PHE A C 1
ATOM 1272 O O . PHE A 1 164 ? 3.591 3.220 -9.511 1.00 95.62 164 PHE A O 1
ATOM 1279 N N . SER A 1 165 ? 4.835 4.785 -10.506 1.00 95.19 165 SER A N 1
ATOM 1280 C CA . SER A 1 165 ? 5.188 5.481 -9.261 1.00 95.19 165 SER A CA 1
ATOM 1281 C C . SER A 1 165 ? 4.004 6.151 -8.548 1.00 95.19 165 SER A C 1
ATOM 1283 O O . SER A 1 165 ? 4.144 6.581 -7.403 1.00 95.19 165 SER A O 1
ATOM 1285 N N . GLN A 1 166 ? 2.836 6.245 -9.194 1.00 93.31 166 GLN A N 1
ATOM 1286 C CA . GLN A 1 166 ? 1.607 6.800 -8.619 1.00 93.31 166 GLN A CA 1
ATOM 1287 C C . GLN A 1 166 ? 0.594 5.735 -8.190 1.00 93.31 166 GLN A C 1
ATOM 1289 O O . GLN A 1 166 ? -0.406 6.099 -7.562 1.00 93.31 166 GLN A O 1
ATOM 1294 N N . MET A 1 167 ? 0.854 4.458 -8.491 1.00 94.75 167 MET A N 1
ATOM 1295 C CA . MET A 1 167 ? -0.017 3.339 -8.143 1.00 94.75 167 MET A CA 1
ATOM 1296 C C . MET A 1 167 ? -0.249 3.287 -6.625 1.00 94.75 167 MET A C 1
ATOM 1298 O O . MET A 1 167 ? 0.694 3.302 -5.839 1.00 94.75 167 MET A O 1
ATOM 1302 N N . GLN A 1 168 ? -1.519 3.271 -6.220 1.00 91.19 168 GLN A N 1
ATOM 1303 C CA . GLN A 1 168 ? -1.929 3.412 -4.817 1.00 91.19 168 GLN A CA 1
ATOM 1304 C C . GLN A 1 168 ? -1.804 2.105 -4.018 1.00 91.19 168 GLN A C 1
ATOM 1306 O O . GLN A 1 168 ? -1.539 2.140 -2.822 1.00 91.19 168 GLN A O 1
ATOM 1311 N N . ASP A 1 169 ? -1.952 0.961 -4.686 1.00 90.69 169 ASP A N 1
ATOM 1312 C CA . ASP A 1 169 ? -2.096 -0.368 -4.087 1.00 90.69 169 ASP A CA 1
ATOM 1313 C C . ASP A 1 169 ? -0.817 -1.218 -4.189 1.00 90.69 169 ASP A C 1
ATOM 1315 O O . ASP A 1 169 ? -0.890 -2.437 -4.327 1.00 90.69 169 ASP A O 1
ATOM 1319 N N . ILE A 1 170 ? 0.373 -0.597 -4.150 1.00 96.12 170 ILE A N 1
ATOM 1320 C CA . ILE A 1 170 ? 1.648 -1.344 -4.131 1.00 96.12 170 ILE A CA 1
ATOM 1321 C C . ILE A 1 170 ? 1.842 -2.037 -2.781 1.00 96.12 170 ILE A C 1
ATOM 1323 O O . ILE A 1 170 ? 2.167 -3.223 -2.742 1.00 96.12 170 ILE A O 1
ATOM 1327 N N . GLY A 1 171 ? 1.641 -1.307 -1.684 1.00 96.38 171 GLY A N 1
ATOM 1328 C CA . GLY A 1 171 ? 1.557 -1.862 -0.338 1.00 96.38 171 GLY A CA 1
ATOM 1329 C C . GLY A 1 171 ? 0.126 -1.750 0.163 1.00 96.38 171 GLY A C 1
ATOM 1330 O O . GLY A 1 171 ? -0.469 -0.679 0.067 1.00 96.38 171 GLY A O 1
ATOM 1331 N N . GLY A 1 172 ? -0.421 -2.839 0.697 1.00 97.31 172 GLY A N 1
ATOM 1332 C CA . GLY A 1 172 ? -1.765 -2.820 1.260 1.00 97.31 172 GLY A CA 1
ATOM 1333 C C . GLY A 1 172 ? -1.898 -3.679 2.508 1.00 97.31 172 GLY A C 1
ATOM 1334 O O . GLY A 1 172 ? -1.336 -4.775 2.579 1.00 97.31 172 GLY A O 1
ATOM 1335 N N . CYS A 1 173 ? -2.652 -3.193 3.488 1.00 98.19 173 CYS A N 1
ATOM 1336 C CA . CYS A 1 173 ? -3.037 -3.957 4.669 1.00 98.19 173 CYS A CA 1
ATOM 1337 C C . CYS A 1 173 ? -4.556 -4.066 4.780 1.00 98.19 173 CYS A C 1
ATOM 1339 O O . CYS A 1 173 ? -5.308 -3.279 4.208 1.00 98.19 173 CYS A O 1
ATOM 1341 N N . ARG A 1 174 ? -5.009 -5.107 5.473 1.00 98.38 174 ARG A N 1
ATOM 1342 C CA . ARG A 1 174 ? -6.420 -5.437 5.611 1.00 98.38 174 ARG A CA 1
ATOM 1343 C C . ARG A 1 174 ? -6.749 -5.792 7.046 1.00 98.38 174 ARG A C 1
ATOM 1345 O O . ARG A 1 174 ? -5.980 -6.512 7.676 1.00 98.38 174 ARG A O 1
ATOM 1352 N N . ALA A 1 175 ? -7.909 -5.339 7.500 1.00 98.56 175 ALA A N 1
ATOM 1353 C CA . ALA A 1 175 ? -8.585 -5.858 8.673 1.00 98.56 175 ALA A CA 1
ATOM 1354 C C . ALA A 1 175 ? -9.863 -6.574 8.230 1.00 98.56 175 ALA A C 1
ATOM 1356 O O . ALA A 1 175 ? -10.659 -6.015 7.471 1.00 98.56 175 ALA A O 1
ATOM 1357 N N . VAL A 1 176 ? -10.023 -7.811 8.690 1.00 98.50 176 VAL A N 1
ATOM 1358 C CA . VAL A 1 176 ? -11.258 -8.584 8.573 1.00 98.50 176 VAL A CA 1
ATOM 1359 C C . VAL A 1 176 ? -11.851 -8.689 9.973 1.00 98.50 176 VAL A C 1
ATOM 1361 O O . VAL A 1 176 ? -11.240 -9.288 10.859 1.00 98.50 176 VAL A O 1
ATOM 1364 N N . LEU A 1 177 ? -12.999 -8.048 10.164 1.00 98.56 177 LEU A N 1
ATOM 1365 C CA . LEU A 1 177 ? -13.712 -7.942 11.437 1.00 98.56 177 LEU A CA 1
ATOM 1366 C C . LEU A 1 177 ? -14.913 -8.880 11.465 1.00 98.56 177 LEU A C 1
ATOM 1368 O O . LEU A 1 177 ? -15.390 -9.306 10.416 1.00 98.56 177 LEU A O 1
ATOM 1372 N N . ARG A 1 178 ? -15.440 -9.189 12.648 1.00 97.94 178 ARG A N 1
ATOM 1373 C CA . ARG A 1 178 ? -16.569 -10.121 12.777 1.00 97.94 178 ARG A CA 1
ATOM 1374 C C . ARG A 1 178 ? -17.828 -9.707 12.002 1.00 97.94 178 ARG A C 1
ATOM 1376 O O . ARG A 1 178 ? -18.453 -10.554 11.378 1.00 97.94 178 ARG A O 1
ATOM 1383 N N . ASP A 1 179 ? -18.199 -8.426 12.013 1.00 97.69 179 ASP A N 1
ATOM 1384 C CA . ASP A 1 179 ? -19.424 -7.919 11.383 1.00 97.69 179 ASP A CA 1
ATOM 1385 C C . ASP A 1 179 ? -19.266 -6.470 10.888 1.00 97.69 179 ASP A C 1
ATOM 1387 O O . ASP A 1 179 ? -18.228 -5.837 11.092 1.00 97.69 179 ASP A O 1
ATOM 1391 N N . VAL A 1 180 ? -20.279 -5.961 10.179 1.00 97.19 180 VAL A N 1
ATOM 1392 C CA . VAL A 1 180 ? -20.246 -4.611 9.590 1.00 97.19 180 VAL A CA 1
ATOM 1393 C C . VAL A 1 180 ? -20.277 -3.502 10.646 1.00 97.19 180 VAL A C 1
ATOM 1395 O O . VAL A 1 180 ? -19.617 -2.488 10.464 1.00 97.19 180 VAL A O 1
ATOM 1398 N N . ARG A 1 181 ? -20.918 -3.719 11.803 1.00 98.00 181 ARG A N 1
ATOM 1399 C CA . ARG A 1 181 ? -20.941 -2.722 12.888 1.00 98.00 181 ARG A CA 1
ATOM 1400 C C . ARG A 1 181 ? -19.528 -2.463 13.404 1.00 98.00 181 ARG A C 1
ATOM 1402 O O . ARG A 1 181 ? -19.133 -1.323 13.619 1.00 98.00 181 ARG A O 1
ATOM 1409 N N . LYS A 1 182 ? -18.720 -3.522 13.518 1.00 98.44 182 LYS A N 1
ATOM 1410 C CA . LYS A 1 182 ? -17.301 -3.400 13.874 1.00 98.44 182 LYS A CA 1
ATOM 1411 C C . LYS A 1 182 ? -16.476 -2.706 12.792 1.00 98.44 182 LYS A C 1
ATOM 1413 O O . LYS A 1 182 ? -15.539 -1.984 13.126 1.00 98.44 182 LYS A O 1
ATOM 1418 N N . VAL A 1 183 ? -16.820 -2.877 11.513 1.00 98.44 183 VAL A N 1
ATOM 1419 C CA . VAL A 1 183 ? -16.215 -2.084 10.428 1.00 98.44 183 VAL A CA 1
ATOM 1420 C C . VAL A 1 183 ? -16.491 -0.596 10.647 1.00 98.44 183 VAL A C 1
ATOM 1422 O O . VAL A 1 183 ? -15.542 0.190 10.627 1.00 98.44 183 VAL A O 1
ATOM 1425 N N . ASP A 1 184 ? -17.742 -0.232 10.928 1.00 98.31 184 ASP A N 1
ATOM 1426 C CA . ASP A 1 184 ? -18.157 1.157 11.154 1.00 98.31 184 ASP A CA 1
ATOM 1427 C C . ASP A 1 184 ? -17.445 1.781 12.366 1.00 98.31 184 ASP A C 1
ATOM 1429 O O . A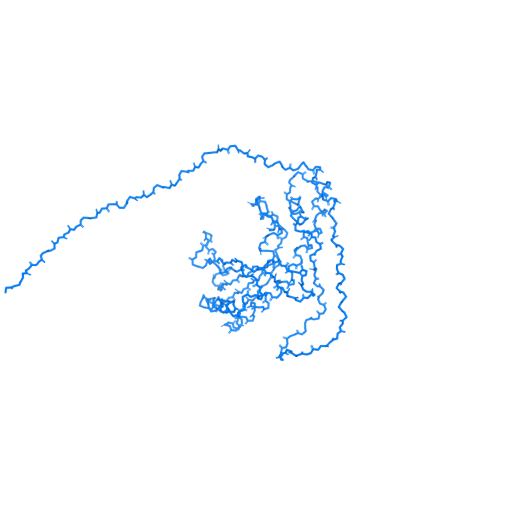SP A 1 184 ? -16.935 2.899 12.279 1.00 98.31 184 ASP A O 1
ATOM 1433 N N . GLU A 1 185 ? -17.305 1.037 13.469 1.00 98.56 185 GLU A N 1
ATOM 1434 C CA . GLU A 1 185 ? -16.548 1.467 14.655 1.00 98.56 185 GLU A CA 1
ATOM 1435 C C . GLU A 1 185 ? -15.070 1.765 14.325 1.00 98.56 185 GLU A C 1
ATOM 1437 O O . GLU A 1 185 ? -14.523 2.797 14.728 1.00 98.56 185 GLU A O 1
ATOM 1442 N N . VAL A 1 186 ? -14.401 0.905 13.543 1.00 98.50 186 VAL A N 1
ATOM 1443 C CA . VAL A 1 186 ? -13.006 1.150 13.127 1.00 98.50 186 VAL A CA 1
ATOM 1444 C C . VAL A 1 186 ? -12.909 2.347 12.182 1.00 98.50 186 VAL A C 1
ATOM 1446 O O . VAL A 1 186 ? -11.995 3.165 12.321 1.00 98.50 186 VAL A O 1
ATOM 1449 N N . VAL A 1 187 ? -13.831 2.468 11.227 1.00 98.25 187 VAL A N 1
ATOM 1450 C CA . VAL A 1 187 ? -13.937 3.613 10.310 1.00 98.25 187 VAL A CA 1
ATOM 1451 C C . VAL A 1 187 ? -14.059 4.916 11.093 1.00 98.25 187 VAL A C 1
ATOM 1453 O O . VAL A 1 187 ? -13.314 5.869 10.841 1.00 98.25 187 VAL A O 1
ATOM 1456 N N . GLN A 1 188 ? -14.926 4.940 12.101 1.00 98.12 188 GLN A N 1
ATOM 1457 C CA . GLN A 1 188 ? -15.112 6.092 12.967 1.00 98.12 188 GLN A CA 1
ATOM 1458 C C . GLN A 1 188 ? -13.830 6.428 13.749 1.00 98.12 188 GLN A C 1
ATOM 1460 O O . GLN A 1 188 ? -13.386 7.579 13.739 1.00 98.12 188 GLN A O 1
ATOM 1465 N N . ALA A 1 189 ? -13.133 5.426 14.294 1.00 97.50 189 ALA A N 1
ATOM 1466 C CA . ALA A 1 189 ? -11.842 5.626 14.958 1.00 97.50 189 ALA A CA 1
ATOM 1467 C C . ALA A 1 189 ? -10.759 6.213 14.023 1.00 97.50 189 ALA A C 1
ATOM 1469 O O . ALA A 1 189 ? -9.882 6.975 14.458 1.00 97.50 189 ALA A O 1
ATOM 1470 N N . TYR A 1 190 ? -10.788 5.886 12.726 1.00 97.25 190 TYR A N 1
ATOM 1471 C CA . TYR A 1 190 ? -9.926 6.523 11.725 1.00 97.25 190 TYR A CA 1
ATOM 1472 C C . TYR A 1 190 ? -10.311 7.986 11.481 1.00 97.25 190 TYR A C 1
ATOM 1474 O O . TYR A 1 190 ? -9.417 8.839 11.468 1.00 97.25 190 TYR A O 1
ATOM 1482 N N . LYS A 1 191 ? -11.608 8.287 11.328 1.00 96.12 191 LYS A N 1
ATOM 1483 C CA . LYS A 1 191 ? -12.123 9.654 11.137 1.00 96.12 191 LYS A CA 1
ATOM 1484 C C . LYS A 1 191 ? -11.734 10.561 12.308 1.00 96.12 191 LYS A C 1
ATOM 1486 O O . LYS A 1 191 ? -11.128 11.610 12.092 1.00 96.12 191 LYS A O 1
ATOM 1491 N N . GLU A 1 192 ? -11.956 10.112 13.539 1.00 96.12 192 GLU A N 1
ATOM 1492 C CA . GLU A 1 192 ? -11.595 10.845 14.760 1.00 96.12 192 GLU A CA 1
ATOM 1493 C C . GLU A 1 192 ? -10.085 11.041 14.900 1.00 96.12 192 GLU A C 1
ATOM 1495 O O . GLU A 1 192 ? -9.602 12.139 15.181 1.00 96.12 192 GLU A O 1
ATOM 1500 N N . SER A 1 193 ? -9.301 9.985 14.660 1.00 93.69 193 SER A N 1
ATOM 1501 C CA . SER A 1 193 ? -7.842 10.081 14.711 1.00 93.69 193 SER A CA 1
ATOM 1502 C C . SER A 1 193 ? -7.291 11.053 13.668 1.00 93.69 193 SER A C 1
ATOM 1504 O O . SER A 1 193 ? -6.273 11.695 13.935 1.00 93.69 193 SER A O 1
ATOM 1506 N N . ARG A 1 194 ? -7.912 11.128 12.486 1.00 94.00 194 ARG A N 1
ATOM 1507 C CA . ARG A 1 194 ? -7.534 12.058 11.419 1.00 94.00 194 ARG A CA 1
ATOM 1508 C C . ARG A 1 194 ? -7.887 13.493 11.799 1.00 94.00 194 ARG A C 1
ATOM 1510 O O . ARG A 1 194 ? -7.044 14.360 11.611 1.00 94.00 194 ARG A O 1
ATOM 1517 N N . ALA A 1 195 ? -9.062 13.728 12.384 1.00 94.25 195 ALA A N 1
ATOM 1518 C CA . ALA A 1 195 ? -9.454 15.044 12.888 1.00 94.25 195 ALA A CA 1
ATOM 1519 C C . ALA A 1 195 ? -8.499 15.547 13.986 1.00 94.25 195 ALA A C 1
ATOM 1521 O O . ALA A 1 195 ? -8.070 16.696 13.960 1.00 94.25 195 ALA A O 1
ATOM 1522 N N . ARG A 1 196 ? -8.087 14.662 14.904 1.00 94.62 196 ARG A N 1
ATOM 1523 C CA . ARG A 1 196 ? -7.169 14.997 16.006 1.00 94.62 196 ARG A CA 1
ATOM 1524 C C . ARG A 1 196 ? -5.733 15.270 15.550 1.00 94.62 196 ARG A C 1
ATOM 1526 O O . ARG A 1 196 ? -5.036 16.073 16.160 1.00 94.62 196 ARG A O 1
ATOM 1533 N N . ASN A 1 197 ? -5.251 14.567 14.524 1.00 90.88 197 ASN A N 1
ATOM 1534 C CA . ASN A 1 197 ? -3.881 14.724 14.026 1.00 90.88 197 ASN A CA 1
ATOM 1535 C C . ASN A 1 197 ? -3.802 14.576 12.493 1.00 90.88 197 ASN A C 1
ATOM 1537 O O . ASN A 1 197 ? -3.293 13.566 11.987 1.00 90.88 197 ASN A O 1
ATOM 1541 N N . PRO A 1 198 ? -4.252 15.594 11.737 1.00 88.19 198 PRO A N 1
ATOM 1542 C CA . PRO A 1 198 ? -4.355 15.521 10.278 1.00 88.19 198 PRO A CA 1
ATOM 1543 C C . PRO A 1 198 ? -2.994 15.484 9.570 1.00 88.19 198 PRO A C 1
ATOM 1545 O O . PRO A 1 198 ? -2.910 15.108 8.406 1.00 88.19 198 PRO A O 1
ATOM 1548 N N . ARG A 1 199 ? -1.906 15.853 10.262 1.00 86.12 199 ARG A N 1
ATOM 1549 C CA . ARG A 1 199 ? -0.552 15.959 9.687 1.00 86.12 199 ARG A CA 1
ATOM 1550 C C . ARG A 1 199 ? 0.325 14.725 9.918 1.00 86.12 199 ARG A C 1
ATOM 1552 O O . ARG A 1 199 ? 1.487 14.723 9.506 1.00 86.12 199 ARG A O 1
ATOM 1559 N N . ARG A 1 200 ? -0.185 13.681 10.588 1.00 88.00 200 ARG A N 1
ATOM 1560 C CA . ARG A 1 200 ? 0.584 12.450 10.848 1.00 88.00 200 ARG A CA 1
ATOM 1561 C C . ARG A 1 200 ? 0.942 11.738 9.544 1.00 88.00 200 ARG A C 1
ATOM 1563 O O . ARG A 1 200 ? 2.116 11.512 9.271 1.00 88.00 200 ARG A O 1
ATOM 1570 N N . HIS A 1 201 ? -0.072 11.428 8.747 1.00 93.31 201 HIS A N 1
ATOM 1571 C CA . HIS A 1 201 ? 0.030 10.908 7.387 1.00 93.31 201 HIS A CA 1
ATOM 1572 C C . HIS A 1 201 ? -1.023 11.615 6.542 1.00 93.31 201 HIS A C 1
ATOM 1574 O O . HIS A 1 201 ? -2.094 11.939 7.053 1.00 93.31 201 HIS A O 1
ATOM 1580 N N . GLU A 1 202 ? -0.729 11.849 5.269 1.00 95.56 202 GLU A N 1
ATOM 1581 C CA . GLU A 1 202 ? -1.671 12.524 4.381 1.00 95.56 202 GLU A CA 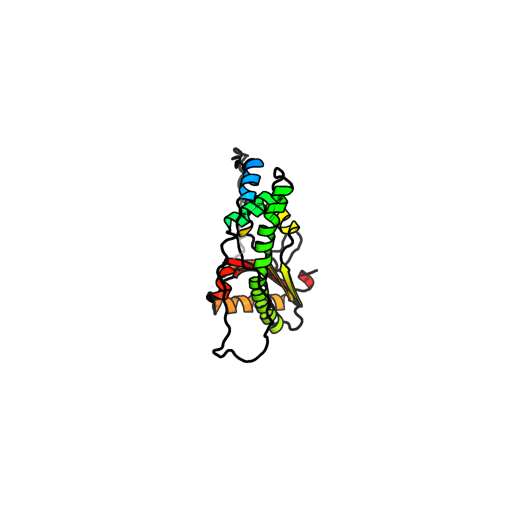1
ATOM 1582 C C . GLU A 1 202 ? -2.722 11.508 3.920 1.00 95.56 202 GLU A C 1
ATOM 1584 O O . GLU A 1 202 ? -2.401 10.479 3.324 1.00 95.56 202 GLU A O 1
ATOM 1589 N N . PHE A 1 203 ? -3.983 11.776 4.244 1.00 96.94 203 PHE A N 1
ATOM 1590 C CA . PHE A 1 203 ? -5.118 11.017 3.737 1.00 96.94 203 PHE A CA 1
ATOM 1591 C C . PHE A 1 203 ? -5.468 11.531 2.341 1.00 96.94 203 PHE A C 1
ATOM 1593 O O . PHE A 1 203 ? -5.664 12.732 2.174 1.00 96.94 203 PHE A O 1
ATOM 1600 N N . LEU A 1 204 ? -5.516 10.639 1.351 1.00 95.75 204 LEU A N 1
ATOM 1601 C CA . LEU A 1 204 ? -5.746 11.020 -0.041 1.00 95.75 204 LEU A CA 1
ATOM 1602 C C . LEU A 1 204 ? -7.183 10.777 -0.485 1.00 95.75 204 LEU A C 1
ATOM 1604 O O . LEU A 1 204 ? -7.751 11.626 -1.160 1.00 95.75 204 LEU A O 1
ATOM 1608 N N . HIS A 1 205 ? -7.727 9.597 -0.182 1.00 93.50 205 HIS A N 1
ATOM 1609 C CA . HIS A 1 205 ? -8.986 9.145 -0.770 1.00 93.50 205 HIS A CA 1
ATOM 1610 C C . HIS A 1 205 ? -9.655 8.048 0.064 1.00 93.50 205 HIS A C 1
ATOM 1612 O O . HIS A 1 205 ? -8.964 7.279 0.742 1.00 93.50 205 HIS A O 1
ATOM 1618 N N . GLU A 1 206 ? -10.982 7.973 -0.027 1.00 96.56 206 GLU A N 1
ATOM 1619 C CA . GLU A 1 206 ? -11.833 6.922 0.538 1.00 96.56 206 GLU A CA 1
ATOM 1620 C C . GLU A 1 206 ? -12.791 6.399 -0.531 1.00 96.56 206 GLU A C 1
ATOM 1622 O O . GLU A 1 206 ? -13.506 7.181 -1.153 1.00 96.56 206 GLU A O 1
ATOM 1627 N N . ASP A 1 207 ? -12.808 5.078 -0.712 1.00 96.69 207 ASP A N 1
ATOM 1628 C CA . ASP A 1 207 ? -13.843 4.384 -1.474 1.00 96.69 207 ASP A CA 1
ATOM 1629 C C . ASP A 1 207 ? -14.681 3.536 -0.513 1.00 96.69 207 ASP A C 1
ATOM 1631 O O . ASP A 1 207 ? -14.170 2.626 0.151 1.00 96.69 207 ASP A O 1
ATOM 1635 N N . ASP A 1 208 ? -15.978 3.829 -0.448 1.00 97.06 208 ASP A N 1
ATOM 1636 C CA . ASP A 1 208 ? -16.943 3.057 0.328 1.00 97.06 208 ASP A CA 1
ATOM 1637 C C . ASP A 1 208 ? -17.670 2.056 -0.578 1.00 97.06 208 ASP A C 1
ATOM 1639 O O . ASP A 1 208 ? -18.768 2.304 -1.080 1.00 97.06 208 ASP A O 1
ATOM 1643 N N . TYR A 1 209 ? -17.048 0.889 -0.767 1.00 97.19 209 TYR A N 1
ATOM 1644 C CA . TYR A 1 209 ? -17.674 -0.211 -1.498 1.00 97.19 209 TYR A CA 1
ATOM 1645 C C . TYR A 1 209 ? -18.673 -1.006 -0.649 1.00 97.19 209 TYR A C 1
ATOM 1647 O O . TYR A 1 209 ? -19.167 -2.031 -1.104 1.00 97.19 209 TYR A O 1
ATOM 1655 N N . ILE A 1 210 ? -18.948 -0.614 0.598 1.00 95.00 210 ILE A N 1
ATOM 1656 C CA . ILE A 1 210 ? -20.010 -1.244 1.391 1.00 95.00 210 ILE A CA 1
ATOM 1657 C C . ILE A 1 210 ? -21.350 -0.628 1.000 1.00 95.00 210 ILE A C 1
ATOM 1659 O O . ILE A 1 210 ? -22.279 -1.372 0.685 1.00 95.00 210 ILE A O 1
ATOM 1663 N N . SER A 1 211 ? -21.430 0.705 0.980 1.00 95.56 211 SER A N 1
ATOM 1664 C CA . SER A 1 211 ? -22.624 1.426 0.529 1.00 95.56 211 SER A CA 1
ATOM 1665 C C . SER A 1 211 ? -22.772 1.426 -0.994 1.00 95.56 211 SER A C 1
ATOM 1667 O O . SER A 1 211 ? -23.892 1.352 -1.494 1.00 95.56 211 SER A O 1
ATOM 1669 N N . HIS A 1 212 ? -21.656 1.425 -1.732 1.00 95.94 212 HIS A N 1
ATOM 1670 C CA . HIS A 1 212 ? -21.631 1.414 -3.197 1.00 95.94 212 HIS A CA 1
ATOM 1671 C C . HIS A 1 212 ? -20.819 0.214 -3.718 1.00 95.94 212 HIS A C 1
ATOM 1673 O O . HIS A 1 212 ? -19.688 0.386 -4.187 1.00 95.94 212 HIS A O 1
ATOM 1679 N N . PRO A 1 213 ? -21.344 -1.023 -3.598 1.00 94.25 213 PRO A N 1
ATOM 1680 C CA . PRO A 1 213 ? -20.629 -2.224 -4.017 1.00 94.25 213 PRO A CA 1
ATOM 1681 C C . PRO A 1 213 ? -20.285 -2.189 -5.505 1.00 94.25 213 PRO A C 1
ATOM 1683 O O . PRO A 1 213 ? -20.984 -1.583 -6.318 1.00 94.25 213 PRO A O 1
ATOM 1686 N N . LYS A 1 214 ? -19.208 -2.885 -5.870 1.00 93.81 214 LYS A N 1
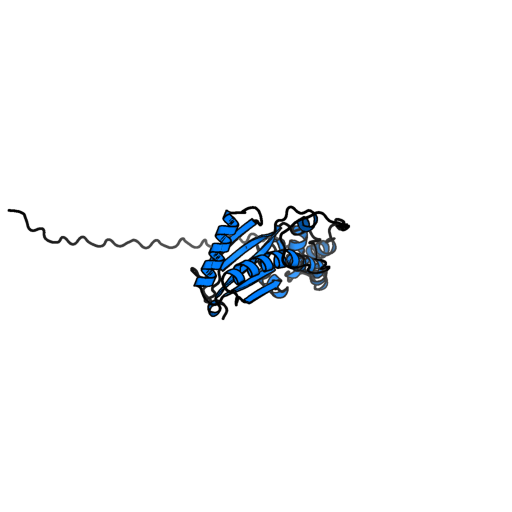ATOM 1687 C CA . LYS A 1 214 ? -18.887 -3.110 -7.283 1.00 93.81 214 LYS A CA 1
ATOM 1688 C C . LYS A 1 214 ? -19.894 -4.070 -7.916 1.00 93.81 214 LYS A C 1
ATOM 1690 O O . LYS A 1 214 ? -20.576 -4.820 -7.221 1.00 93.81 214 LYS A O 1
ATOM 1695 N N . GLU A 1 215 ? -19.923 -4.081 -9.245 1.00 94.81 215 GLU A N 1
ATOM 1696 C CA . GLU A 1 215 ? -20.789 -4.964 -10.041 1.00 94.81 215 GLU A CA 1
ATOM 1697 C C . GLU A 1 215 ? -20.563 -6.455 -9.746 1.00 94.81 215 GLU A C 1
ATOM 1699 O O . GLU A 1 215 ? -21.503 -7.240 -9.793 1.00 94.81 215 GLU A O 1
ATOM 1704 N N . ASP A 1 216 ? -19.339 -6.842 -9.375 1.00 93.81 216 ASP A N 1
ATOM 1705 C CA . ASP A 1 216 ? -18.981 -8.209 -8.971 1.00 93.81 216 ASP A CA 1
ATOM 1706 C C . ASP A 1 216 ? -19.401 -8.559 -7.527 1.00 93.81 216 ASP A C 1
ATOM 1708 O O . ASP A 1 216 ? -19.061 -9.625 -7.020 1.00 93.81 216 ASP A O 1
ATOM 1712 N N . GLY A 1 217 ? -20.121 -7.663 -6.844 1.00 94.06 217 GLY A N 1
ATOM 1713 C CA . GLY A 1 217 ? -20.570 -7.834 -5.463 1.00 94.06 217 GLY A CA 1
ATOM 1714 C C . GLY A 1 217 ? -19.514 -7.497 -4.408 1.00 94.06 217 GLY A C 1
ATOM 1715 O O . GLY A 1 217 ? -19.800 -7.590 -3.213 1.00 94.06 217 GLY A O 1
ATOM 1716 N N . TYR A 1 218 ? -18.314 -7.069 -4.810 1.00 95.88 218 TYR A N 1
ATOM 1717 C CA . TYR A 1 218 ? -17.226 -6.751 -3.892 1.00 95.88 218 TYR A CA 1
ATOM 1718 C C . TYR A 1 218 ? -17.566 -5.607 -2.923 1.00 95.88 218 TYR A C 1
ATOM 1720 O O . TYR A 1 218 ? -17.988 -4.527 -3.346 1.00 95.88 218 TYR A O 1
ATOM 1728 N N . ARG A 1 219 ? -17.280 -5.825 -1.625 1.00 96.75 219 ARG A N 1
ATOM 1729 C CA . ARG A 1 219 ? -17.530 -4.878 -0.522 1.00 96.75 219 ARG A CA 1
ATOM 1730 C C . ARG A 1 219 ? -16.326 -4.723 0.407 1.00 96.75 219 ARG A C 1
ATOM 1732 O O . ARG A 1 219 ? -15.729 -5.703 0.845 1.00 96.75 219 ARG A O 1
ATOM 1739 N N . SER A 1 220 ? -15.955 -3.481 0.712 1.00 97.62 220 SER A N 1
ATOM 1740 C CA . SER A 1 220 ? -14.909 -3.104 1.678 1.00 97.62 220 SER A CA 1
ATOM 1741 C C . SER A 1 220 ? -14.838 -1.578 1.745 1.00 97.62 220 SER A C 1
ATOM 1743 O O . SER A 1 220 ? -15.012 -0.921 0.725 1.00 97.62 220 SER A O 1
ATOM 1745 N N . ILE A 1 221 ? -14.443 -1.016 2.883 1.00 98.38 221 ILE A N 1
ATOM 1746 C CA . ILE A 1 221 ? -13.936 0.362 2.922 1.00 98.38 221 ILE A CA 1
ATOM 1747 C C . ILE A 1 221 ? -12.471 0.360 2.500 1.00 98.38 221 ILE A C 1
ATOM 1749 O O . ILE A 1 221 ? -11.704 -0.500 2.951 1.00 98.38 221 ILE A O 1
ATOM 1753 N N . HIS A 1 222 ? -12.087 1.282 1.618 1.00 98.19 222 HIS A N 1
ATOM 1754 C CA . HIS A 1 222 ? -10.707 1.483 1.175 1.00 98.19 222 HIS A CA 1
ATOM 1755 C C . HIS A 1 222 ? -10.244 2.874 1.560 1.00 98.19 222 HIS A C 1
ATOM 1757 O O . HIS A 1 222 ? -10.846 3.854 1.140 1.00 98.19 222 HIS A O 1
ATOM 1763 N N . TYR A 1 223 ? -9.137 2.967 2.293 1.00 98.19 223 TYR A N 1
ATOM 1764 C CA . TYR A 1 223 ? -8.446 4.230 2.535 1.00 98.19 223 TYR A CA 1
ATOM 1765 C C . TYR A 1 223 ? -7.098 4.249 1.848 1.00 98.19 223 TYR A C 1
ATOM 1767 O O . TYR A 1 223 ? -6.271 3.361 2.058 1.00 98.19 223 TYR A O 1
ATOM 1775 N N . ILE A 1 224 ? -6.842 5.313 1.096 1.00 97.75 224 ILE A N 1
ATOM 1776 C CA . ILE A 1 224 ? -5.541 5.564 0.493 1.00 97.75 224 ILE A CA 1
ATOM 1777 C C . ILE A 1 224 ? -4.821 6.627 1.311 1.00 97.75 224 ILE A C 1
ATOM 1779 O O . ILE A 1 224 ? -5.253 7.779 1.394 1.00 97.75 224 ILE A O 1
ATOM 1783 N N . TYR A 1 225 ? -3.683 6.249 1.883 1.00 97.69 225 TYR A N 1
ATOM 1784 C CA . TYR A 1 225 ? -2.800 7.166 2.592 1.00 97.69 225 TYR A CA 1
ATOM 1785 C C . TYR A 1 225 ? -1.485 7.350 1.850 1.00 97.69 225 TYR A C 1
ATOM 1787 O O . TYR A 1 225 ? -0.942 6.415 1.261 1.00 97.69 225 TYR A O 1
ATOM 1795 N N . ARG A 1 226 ? -0.924 8.553 1.947 1.00 97.25 226 ARG A N 1
ATOM 1796 C CA . ARG A 1 226 ? 0.464 8.843 1.605 1.00 97.25 226 ARG A CA 1
ATOM 1797 C C . ARG A 1 226 ? 1.292 8.908 2.882 1.00 97.25 226 ARG A C 1
ATOM 1799 O O . ARG A 1 226 ? 0.993 9.656 3.816 1.00 97.25 226 ARG A O 1
ATOM 1806 N N . TYR A 1 227 ? 2.355 8.115 2.914 1.00 97.00 227 TYR A N 1
ATOM 1807 C CA . TYR A 1 227 ? 3.284 8.091 4.028 1.00 97.00 227 TYR A CA 1
ATOM 1808 C C . TYR A 1 227 ? 3.998 9.433 4.168 1.00 97.00 227 TYR A C 1
ATOM 1810 O O . TYR A 1 227 ? 4.481 10.015 3.192 1.00 97.00 227 TYR A O 1
ATOM 1818 N N . HIS A 1 228 ? 4.092 9.886 5.412 1.00 95.62 228 HIS A N 1
ATOM 1819 C CA . HIS A 1 228 ? 4.793 11.100 5.785 1.00 95.62 228 HIS A CA 1
ATOM 1820 C C . HIS A 1 228 ? 5.435 10.925 7.163 1.00 95.62 228 HIS A C 1
ATOM 1822 O O . HIS A 1 228 ? 4.812 10.407 8.091 1.00 95.62 228 HIS A O 1
ATOM 1828 N N . SER A 1 229 ? 6.682 11.370 7.292 1.00 93.69 229 SER A N 1
ATOM 1829 C CA . SER A 1 229 ? 7.424 11.447 8.542 1.00 93.69 229 SER A CA 1
ATOM 1830 C C . SER A 1 229 ? 8.368 12.646 8.530 1.00 93.69 229 SER A C 1
ATOM 1832 O O . SER A 1 229 ? 9.041 12.918 7.533 1.00 93.69 229 SER A O 1
ATOM 1834 N N . LYS A 1 230 ? 8.455 13.339 9.671 1.00 92.44 230 LYS A N 1
ATOM 1835 C CA . LYS A 1 230 ? 9.433 14.415 9.900 1.00 92.44 230 LYS A CA 1
ATOM 1836 C C . LYS A 1 230 ? 10.823 13.874 10.256 1.00 92.44 230 LYS A C 1
ATOM 1838 O O . LYS A 1 230 ? 11.822 14.565 10.067 1.00 92.44 230 LYS A O 1
ATOM 1843 N N . ALA A 1 231 ? 10.898 12.639 10.760 1.00 91.44 231 ALA A N 1
ATOM 1844 C CA . ALA A 1 231 ? 12.145 12.037 11.214 1.00 91.44 231 ALA A CA 1
ATOM 1845 C C . ALA A 1 231 ? 13.102 11.817 10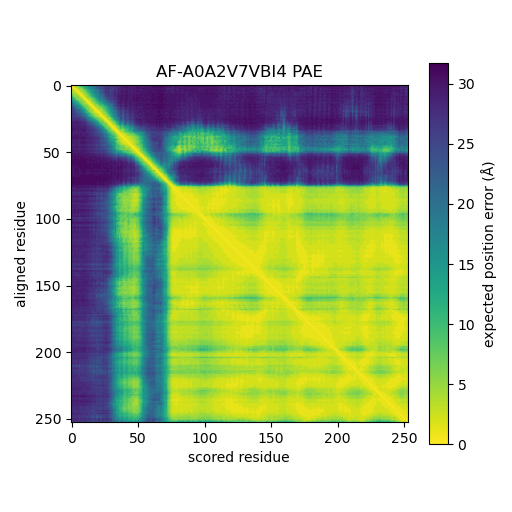.036 1.00 91.44 231 ALA A C 1
ATOM 1847 O O . ALA A 1 231 ? 12.754 11.136 9.070 1.00 91.44 231 ALA A O 1
ATOM 1848 N N . ARG A 1 232 ? 14.332 12.345 10.139 1.00 90.88 232 ARG A N 1
ATOM 1849 C CA . ARG A 1 232 ? 15.350 12.289 9.074 1.00 90.88 232 ARG A CA 1
ATOM 1850 C C . ARG A 1 232 ? 15.541 10.881 8.509 1.00 90.88 232 ARG A C 1
ATOM 1852 O O . ARG A 1 232 ? 15.505 10.715 7.295 1.00 90.88 232 ARG A O 1
ATOM 1859 N N . LYS A 1 233 ? 15.646 9.878 9.386 1.00 90.75 233 LYS A N 1
ATOM 1860 C CA . LYS A 1 233 ? 15.827 8.462 9.023 1.00 90.75 233 LYS A CA 1
ATOM 1861 C C . LYS A 1 233 ? 14.683 7.846 8.205 1.00 90.75 233 LYS A C 1
ATOM 1863 O O . LYS A 1 233 ? 14.888 6.832 7.555 1.00 90.75 233 LYS A O 1
ATOM 1868 N N . HIS A 1 234 ? 13.488 8.441 8.214 1.00 93.75 234 HIS A N 1
ATOM 1869 C CA . HIS A 1 234 ? 12.316 7.917 7.503 1.00 93.75 234 HIS A CA 1
ATOM 1870 C C . HIS A 1 234 ? 11.912 8.765 6.289 1.00 93.75 234 HIS A C 1
ATOM 1872 O O . HIS A 1 234 ? 10.996 8.386 5.560 1.00 93.75 234 HIS A O 1
ATOM 1878 N N . ARG A 1 235 ? 12.589 9.896 6.034 1.00 93.75 235 ARG A N 1
ATOM 1879 C CA . ARG A 1 235 ? 12.226 10.809 4.937 1.00 93.75 235 ARG A CA 1
ATOM 1880 C C . ARG A 1 235 ? 12.292 10.158 3.559 1.00 93.75 235 ARG A C 1
ATOM 1882 O O . ARG A 1 235 ? 11.508 10.533 2.695 1.00 93.75 235 ARG A O 1
ATOM 1889 N N . ALA A 1 236 ? 13.168 9.170 3.369 1.00 95.62 236 ALA A N 1
ATOM 1890 C CA . ALA A 1 236 ? 13.289 8.434 2.110 1.00 95.62 236 ALA A CA 1
ATOM 1891 C C . ALA A 1 236 ? 11.981 7.735 1.686 1.00 95.62 236 ALA A C 1
ATOM 1893 O O . ALA A 1 236 ? 11.755 7.539 0.498 1.00 95.62 236 ALA A O 1
ATOM 1894 N N . TYR A 1 237 ? 11.102 7.406 2.637 1.00 96.75 237 TYR A N 1
ATOM 1895 C CA . TYR A 1 237 ? 9.823 6.736 2.384 1.00 96.75 237 TYR A CA 1
ATOM 1896 C C . TYR A 1 237 ? 8.653 7.708 2.191 1.00 96.75 237 TYR A C 1
ATOM 1898 O O . TYR A 1 237 ? 7.531 7.283 1.900 1.00 96.75 237 TYR A O 1
ATOM 1906 N N . ASN A 1 238 ? 8.878 9.013 2.379 1.00 96.12 238 ASN A N 1
ATOM 1907 C CA . ASN A 1 238 ? 7.825 10.009 2.239 1.00 96.12 238 ASN A CA 1
ATOM 1908 C C . ASN A 1 238 ? 7.282 10.007 0.811 1.00 96.12 238 ASN A C 1
ATOM 1910 O O . ASN A 1 238 ? 8.014 9.998 -0.179 1.00 96.12 238 ASN A O 1
ATOM 1914 N N . GLY A 1 239 ? 5.961 10.051 0.703 1.00 95.81 239 GLY A N 1
ATOM 1915 C CA . GLY A 1 239 ? 5.281 10.072 -0.578 1.00 95.81 239 GLY A CA 1
ATOM 1916 C C . GLY A 1 239 ? 4.851 8.710 -1.114 1.00 95.81 239 GLY A C 1
ATOM 1917 O O . GLY A 1 239 ? 4.052 8.696 -2.052 1.00 95.81 239 GLY A O 1
ATOM 1918 N N . LEU A 1 240 ? 5.338 7.603 -0.539 1.00 97.25 240 LEU A N 1
ATOM 1919 C CA . LEU A 1 240 ? 4.865 6.255 -0.866 1.00 97.25 240 LEU A CA 1
ATOM 1920 C C . LEU A 1 240 ? 3.428 6.068 -0.374 1.00 97.25 240 LEU A C 1
ATOM 1922 O O . LEU A 1 240 ? 3.065 6.571 0.691 1.00 97.25 240 LEU A O 1
ATOM 1926 N N . LYS A 1 241 ? 2.602 5.376 -1.159 1.00 97.75 241 LYS A N 1
ATOM 1927 C CA . LYS A 1 241 ? 1.172 5.209 -0.872 1.00 97.75 241 LYS A CA 1
ATOM 1928 C C . LYS A 1 241 ? 0.897 3.827 -0.294 1.00 97.75 241 LYS A C 1
ATOM 1930 O O . LYS A 1 241 ? 1.541 2.856 -0.686 1.00 97.75 241 LYS A O 1
ATOM 1935 N N . VAL A 1 242 ? -0.049 3.750 0.633 1.00 97.75 242 VAL A N 1
ATOM 1936 C CA . VAL A 1 242 ? -0.533 2.492 1.202 1.00 97.75 242 VAL A CA 1
ATOM 1937 C C . VAL A 1 242 ? -2.052 2.492 1.191 1.00 97.75 242 VAL A C 1
ATOM 1939 O O . VAL A 1 242 ? -2.686 3.468 1.594 1.00 97.75 242 VAL A O 1
ATOM 1942 N N . GLU A 1 243 ? -2.612 1.379 0.735 1.00 98.19 243 GLU A N 1
ATOM 1943 C CA . GLU A 1 243 ? -4.042 1.100 0.775 1.00 98.19 243 GLU A CA 1
ATOM 1944 C C . GLU A 1 243 ? -4.394 0.337 2.060 1.00 98.19 243 GLU A C 1
ATOM 1946 O O . GLU A 1 243 ? -3.754 -0.654 2.419 1.00 98.19 243 GLU A O 1
ATOM 1951 N N . ILE A 1 244 ? -5.431 0.785 2.756 1.00 98.44 244 ILE A N 1
ATOM 1952 C CA . ILE A 1 244 ? -5.998 0.117 3.925 1.00 98.44 244 ILE A CA 1
ATOM 1953 C C . ILE A 1 244 ? -7.382 -0.386 3.542 1.00 98.44 244 ILE A C 1
ATOM 1955 O O . ILE A 1 244 ? -8.223 0.393 3.111 1.00 98.44 244 ILE A O 1
ATOM 1959 N N . GLN A 1 245 ? -7.620 -1.679 3.731 1.00 98.44 245 GLN A N 1
ATOM 1960 C CA . GLN A 1 245 ? -8.897 -2.324 3.449 1.00 98.44 245 GLN A CA 1
ATOM 1961 C C . GLN A 1 245 ? -9.563 -2.757 4.759 1.00 98.44 245 GLN A C 1
ATOM 1963 O O . GLN A 1 245 ? -8.971 -3.509 5.534 1.00 98.44 245 GLN A O 1
ATOM 1968 N N . ILE A 1 246 ? -10.797 -2.332 5.003 1.00 98.56 246 ILE A N 1
ATOM 1969 C CA . ILE A 1 246 ? -11.557 -2.675 6.213 1.00 98.56 246 ILE A CA 1
ATOM 1970 C C . ILE A 1 246 ? -12.862 -3.338 5.779 1.00 98.56 246 ILE A C 1
ATOM 1972 O O . ILE A 1 246 ? -13.582 -2.784 4.948 1.00 98.56 246 ILE A O 1
ATOM 1976 N N . ARG A 1 247 ? -13.133 -4.549 6.271 1.00 98.31 247 ARG A N 1
ATOM 1977 C CA . ARG A 1 247 ? -14.329 -5.321 5.900 1.00 98.31 247 ARG A CA 1
ATOM 1978 C C . ARG A 1 247 ? -14.717 -6.334 6.969 1.00 98.31 247 ARG A C 1
ATOM 1980 O O . ARG A 1 247 ? -13.891 -6.679 7.811 1.00 98.31 247 ARG A O 1
ATOM 1987 N N . SER A 1 248 ? -15.939 -6.843 6.898 1.00 98.25 248 SER A N 1
ATOM 1988 C CA . SER A 1 248 ? -16.390 -7.953 7.738 1.00 98.25 248 SER A CA 1
ATOM 1989 C C . SER A 1 248 ? -15.960 -9.318 7.181 1.00 98.25 248 SER A C 1
ATOM 1991 O O . SER A 1 248 ? -15.527 -9.424 6.032 1.00 98.25 248 SER A O 1
ATOM 1993 N N . GLN A 1 249 ? -16.104 -10.377 7.980 1.00 97.12 249 GLN A N 1
ATOM 1994 C CA . GLN A 1 249 ? -15.896 -11.766 7.558 1.00 97.12 249 GLN A CA 1
ATOM 1995 C C . GLN A 1 249 ? -16.794 -12.128 6.373 1.00 97.12 249 GLN A C 1
ATOM 1997 O O . GLN A 1 249 ? -16.299 -12.654 5.382 1.00 97.12 249 GLN A O 1
ATOM 2002 N N . LEU A 1 250 ? -18.079 -11.759 6.425 1.00 95.12 250 LEU A N 1
ATOM 2003 C CA . LEU A 1 250 ? -19.022 -12.019 5.333 1.00 95.12 250 LEU A CA 1
ATOM 2004 C C . LEU A 1 250 ? -18.638 -11.291 4.036 1.00 95.12 250 LEU A C 1
ATOM 2006 O O . LEU A 1 250 ? -18.822 -11.830 2.959 1.00 95.12 250 LEU A O 1
ATOM 2010 N N . GLN A 1 251 ? -18.074 -10.083 4.132 1.00 94.12 251 GLN A N 1
ATOM 2011 C CA . GLN A 1 251 ? -17.576 -9.320 2.977 1.00 94.12 251 GLN A CA 1
ATOM 2012 C C . GLN A 1 251 ? -16.213 -9.816 2.464 1.00 94.12 251 GLN A C 1
ATOM 2014 O O . GLN A 1 251 ? -15.696 -9.310 1.465 1.00 94.12 251 GLN A O 1
ATOM 2019 N N . HIS A 1 252 ? -15.550 -10.705 3.205 1.00 91.56 252 HIS A N 1
ATOM 2020 C CA . HIS A 1 252 ? -14.253 -11.241 2.817 1.00 91.56 252 HIS A CA 1
ATOM 2021 C C . HIS A 1 252 ? -14.374 -12.479 1.923 1.00 91.56 252 HIS A C 1
ATOM 2023 O O . HIS A 1 252 ? -13.482 -12.669 1.087 1.00 91.56 252 HIS A O 1
ATOM 2029 N N . ILE A 1 253 ? -15.417 -13.279 2.143 1.00 85.44 253 ILE A N 1
ATOM 2030 C CA . ILE A 1 253 ? -15.765 -14.480 1.375 1.00 85.44 253 ILE A CA 1
ATOM 2031 C C . ILE A 1 253 ? -16.284 -14.050 0.003 1.00 85.44 253 ILE A C 1
ATOM 2033 O O . ILE A 1 253 ? -15.800 -14.635 -0.988 1.00 85.44 253 ILE A O 1
#

Foldseek 3Di:
DDDDDDDDDDDDDDDDDDDDDDDDDDDDDPPPPDPAQVVLLVVLVVFDFAPDPPPPDDDDDDDDDDDDDDDDPDDDQQFQRGDLVLLQSLLCLLLDPRHDPVSNVSSVVNPVSLLSNCVVVLVVVQVVLQVLLCVLAVPKDKDKDADDPVRLSVVCVVDVPDRSQPDQARIEMEIAHAAVVSLVSSVVVVVVVCVVPVPQWPWDDWDQCQVVPDPVRQGWIKTKIFHDDPDPVCHSRGRHIYIYTYYYPVNVD

pLDDT: mean 80.01, std 25.2, range [27.64, 98.56]